Protein AF-A0A2M8LED5-F1 (afdb_monomer)

Secondary structure (DSSP, 8-state):
-HHHHHHHHHHHHHHHHHHHHHHHHHHHT--EEEEEEEEPPEEEEEEEEEEEETT-SS-BGGGTEEE-EEEEPPTTS----------SS-SEEEEE-TT-SEEEEEEHHHHHHHHHHHHHHHS-TTEEE-GGG-EEEEEEEEE-SSS-EEEEEEEEEEEEE---HHHHHHHHTTS-HHHHHHHHHTSTTEEEEEEEEESTT-TTSPPPGGGEEEEEEE-

Organism: NCBI:txid1975037

pLDDT: mean 74.32, std 11.68, range [34.06, 90.56]

Sequence (219 aa):
MLFVRWHRVAWWFIGGSIVLLSCVLFVFFIPKASVTVSVSGEPARTTMNVVLDPSIDHSLPALATIPAEQVEVQPNDQIFPLLVRTDDAQDHFVVSDPLLTTGVAFKKDDLLNLENDELKRLLATNTVLDKASIEVRVTKAVADSGDVLRMNTSVSGLAIPVYDFGSMAKMVAAKKPIVLVQKLMLLRGITDVKISVWPSFWPWLPYRSESFNFTLDIL

Solvent-accessible surface area (backbone atoms only — not comparable to full-atom values): 12458 Å² total; per-residue (Å²): 121,70,71,66,56,53,55,54,55,52,51,52,54,51,51,50,49,52,53,50,51,50,52,53,49,54,66,72,63,61,55,34,33,41,35,39,38,29,31,46,48,48,83,44,73,50,74,49,69,35,36,37,33,60,90,43,94,57,68,37,70,92,71,38,31,36,34,30,42,84,38,80,49,56,98,81,57,85,83,64,84,52,70,54,69,93,72,93,80,69,72,55,47,75,52,63,52,98,90,48,60,53,24,38,32,31,48,46,64,59,53,52,50,46,52,50,52,53,50,56,69,72,44,56,97,56,44,44,72,42,77,90,51,59,42,53,34,49,78,47,76,44,81,44,95,73,88,35,36,36,33,38,33,34,42,35,27,32,35,29,70,65,77,65,60,70,62,49,31,56,78,41,37,62,41,52,65,70,59,43,45,58,58,49,58,70,40,85,48,43,77,46,70,49,77,47,57,40,62,72,91,55,77,83,59,64,35,53,40,89,31,53,45,79,43,82,42,86,98

Radius of gyration: 30.84 Å; Cα contacts (8 Å, |Δi|>4): 360; chains: 1; bounding box: 78×32×98 Å

Mean predicted aligned error: 13.47 Å

Structure (mmCIF, N/CA/C/O backbone):
data_AF-A0A2M8LED5-F1
#
_entry.id   AF-A0A2M8LED5-F1
#
loop_
_atom_site.group_PDB
_atom_site.id
_atom_site.type_symbol
_atom_site.label_atom_id
_atom_site.label_alt_id
_atom_site.label_comp_id
_atom_site.label_asym_id
_atom_site.label_entity_id
_atom_site.label_seq_id
_atom_site.pdbx_PDB_ins_code
_atom_site.Cartn_x
_atom_site.Cartn_y
_atom_site.Cartn_z
_atom_site.occupancy
_atom_site.B_iso_or_equiv
_atom_site.auth_seq_id
_atom_site.auth_comp_id
_atom_site.auth_asym_id
_atom_site.auth_atom_id
_atom_site.pdbx_PDB_model_num
ATOM 1 N N . MET A 1 1 ? 53.152 -14.018 -56.608 1.00 60.12 1 MET A N 1
ATOM 2 C CA . MET A 1 1 ? 51.717 -13.628 -56.651 1.00 60.12 1 MET A CA 1
ATOM 3 C C . MET A 1 1 ? 50.858 -14.201 -55.514 1.00 60.12 1 MET A C 1
ATOM 5 O O . MET A 1 1 ? 49.905 -13.539 -55.128 1.00 60.12 1 MET A O 1
ATOM 9 N N . LEU A 1 2 ? 51.173 -15.370 -54.935 1.00 59.75 2 LEU A N 1
ATOM 10 C CA . LEU A 1 2 ? 50.396 -15.968 -53.829 1.00 59.75 2 LEU A CA 1
ATOM 11 C C . LEU A 1 2 ? 50.384 -15.134 -52.530 1.00 59.75 2 LEU A C 1
ATOM 13 O O . LEU A 1 2 ? 49.343 -15.025 -51.890 1.00 59.75 2 LEU A O 1
ATOM 17 N N . PHE A 1 3 ? 51.494 -14.475 -52.188 1.00 58.06 3 PHE A N 1
ATOM 18 C CA . PHE A 1 3 ? 51.642 -13.716 -50.935 1.00 58.06 3 PHE A CA 1
ATOM 19 C C . PHE A 1 3 ? 50.678 -12.515 -50.816 1.00 58.06 3 PHE A C 1
ATOM 21 O O . PHE A 1 3 ? 50.112 -12.251 -49.760 1.00 58.06 3 PHE A O 1
ATOM 28 N N . VAL A 1 4 ? 50.401 -11.836 -51.935 1.00 67.44 4 VAL A N 1
ATOM 29 C CA . VAL A 1 4 ? 49.477 -10.685 -51.992 1.00 67.44 4 VAL A CA 1
ATOM 30 C C . VAL A 1 4 ? 48.018 -11.119 -51.790 1.00 67.44 4 VAL A C 1
ATOM 32 O O . VAL A 1 4 ? 47.203 -10.371 -51.250 1.00 67.44 4 VAL A O 1
ATOM 35 N N . ARG A 1 5 ? 47.680 -12.353 -52.187 1.00 67.56 5 ARG A N 1
ATOM 36 C CA . ARG A 1 5 ? 46.326 -12.907 -52.065 1.00 67.56 5 ARG A CA 1
ATOM 37 C C . ARG A 1 5 ? 45.994 -13.273 -50.613 1.00 67.56 5 ARG A C 1
ATOM 39 O O . ARG A 1 5 ? 44.888 -12.988 -50.165 1.00 67.56 5 ARG A O 1
ATOM 46 N N . TRP A 1 6 ? 46.967 -13.800 -49.869 1.00 71.00 6 TRP A N 1
ATOM 47 C CA . TRP A 1 6 ? 46.834 -14.111 -48.439 1.00 71.00 6 TRP A CA 1
ATOM 48 C C . TRP A 1 6 ? 46.656 -12.865 -47.570 1.00 71.00 6 TRP A C 1
ATOM 50 O O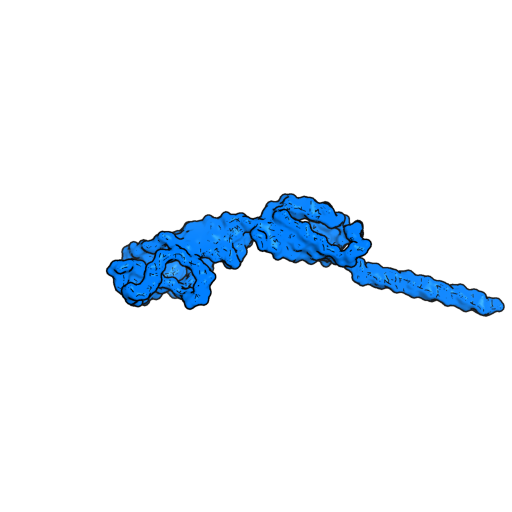 . TRP A 1 6 ? 45.820 -12.853 -46.668 1.00 71.00 6 TRP A O 1
ATOM 60 N N . HIS A 1 7 ? 47.369 -11.785 -47.892 1.00 72.69 7 HIS A N 1
ATOM 61 C CA . HIS A 1 7 ? 47.285 -10.550 -47.117 1.00 72.69 7 HIS A CA 1
ATOM 62 C C . HIS A 1 7 ? 45.896 -9.903 -47.191 1.00 72.69 7 HIS A C 1
ATOM 64 O O . HIS A 1 7 ? 45.407 -9.381 -46.192 1.00 72.69 7 HIS A O 1
ATOM 70 N N . ARG A 1 8 ? 45.230 -9.968 -48.354 1.00 74.25 8 ARG A N 1
ATOM 71 C CA . ARG A 1 8 ? 43.847 -9.492 -48.495 1.00 74.25 8 ARG A CA 1
ATOM 72 C C . ARG A 1 8 ? 42.894 -10.312 -47.634 1.00 74.25 8 ARG A C 1
ATOM 74 O O . ARG A 1 8 ? 42.137 -9.724 -46.879 1.00 74.25 8 ARG A O 1
ATOM 81 N N . VAL A 1 9 ? 42.964 -11.639 -47.693 1.00 78.94 9 VAL A N 1
ATOM 82 C CA . VAL A 1 9 ? 42.076 -12.518 -46.914 1.00 78.94 9 VAL A CA 1
ATOM 83 C C . VAL A 1 9 ? 42.222 -12.269 -45.405 1.00 78.94 9 VAL A C 1
ATOM 85 O O . VAL A 1 9 ? 41.213 -12.137 -44.718 1.00 78.94 9 VAL A O 1
ATOM 88 N N . ALA A 1 10 ? 43.447 -12.088 -44.901 1.00 81.56 10 ALA A N 1
ATOM 89 C CA . ALA A 1 10 ? 43.690 -11.769 -43.491 1.00 81.56 10 ALA A CA 1
ATOM 90 C C . ALA A 1 10 ? 43.015 -10.456 -43.035 1.00 81.56 10 ALA A C 1
ATOM 92 O O . ALA A 1 10 ? 42.401 -10.422 -41.970 1.00 81.56 10 ALA A O 1
ATOM 93 N N . TRP A 1 11 ? 43.047 -9.396 -43.854 1.00 84.19 11 TRP A N 1
ATOM 94 C CA . TRP A 1 11 ? 42.368 -8.127 -43.546 1.00 84.19 11 TRP A CA 1
ATOM 95 C C . TRP A 1 11 ? 40.843 -8.259 -43.460 1.00 84.19 11 TRP A C 1
ATOM 97 O O . TRP A 1 11 ? 40.227 -7.609 -42.618 1.00 84.19 11 TRP A O 1
ATOM 107 N N . TRP A 1 12 ? 40.233 -9.119 -44.282 1.00 85.44 12 TRP A N 1
ATOM 108 C CA . TRP A 1 12 ? 38.794 -9.393 -44.209 1.00 85.44 12 TRP A CA 1
ATOM 109 C C . TRP A 1 12 ? 38.412 -10.123 -42.917 1.00 85.44 12 TRP A C 1
ATOM 111 O O . TRP A 1 12 ? 37.415 -9.763 -42.295 1.00 85.44 12 TRP A O 1
ATOM 121 N N . PHE A 1 13 ? 39.217 -11.089 -42.464 1.00 88.06 13 PHE A N 1
ATOM 122 C CA . PHE A 1 13 ? 38.978 -11.779 -41.191 1.00 88.06 13 PHE A CA 1
ATOM 123 C C . PHE A 1 13 ? 39.155 -10.854 -39.985 1.00 88.06 13 PHE A C 1
ATOM 125 O O . PHE A 1 13 ? 38.333 -10.883 -39.070 1.00 88.06 13 PHE A O 1
ATOM 132 N N . ILE A 1 14 ? 40.181 -9.998 -39.993 1.00 87.31 14 ILE A N 1
ATOM 133 C CA . ILE A 1 14 ? 40.408 -9.015 -38.925 1.00 87.31 14 ILE A CA 1
ATOM 134 C C . ILE A 1 14 ? 39.269 -7.987 -38.897 1.00 87.31 14 ILE A C 1
ATOM 136 O O . ILE A 1 14 ? 38.667 -7.771 -37.847 1.00 87.31 14 ILE A O 1
ATOM 140 N N . GLY A 1 15 ? 38.913 -7.407 -40.048 1.00 86.88 15 GLY A N 1
ATOM 141 C CA . GLY A 1 15 ? 37.803 -6.458 -40.152 1.00 86.88 15 GLY A CA 1
ATOM 142 C C . GLY A 1 15 ? 36.466 -7.072 -39.732 1.00 86.88 15 GLY A C 1
ATOM 143 O O . GLY A 1 15 ? 35.741 -6.478 -38.937 1.00 86.88 15 GLY A O 1
ATOM 144 N N . GLY A 1 16 ? 36.172 -8.295 -40.183 1.00 89.75 16 GLY A N 1
ATOM 145 C CA . GLY A 1 16 ? 34.970 -9.031 -39.784 1.00 89.75 16 GLY A CA 1
ATOM 146 C C . GLY A 1 16 ? 34.921 -9.316 -38.282 1.00 89.75 16 GLY A C 1
ATOM 147 O O . GLY A 1 16 ? 33.881 -9.127 -37.655 1.00 89.75 16 GLY A O 1
ATOM 148 N N . SER A 1 17 ? 36.056 -9.686 -37.683 1.00 88.06 17 SER A N 1
ATOM 149 C CA . SER A 1 17 ? 36.160 -9.942 -36.240 1.00 88.06 17 SER A CA 1
ATOM 150 C C . SER A 1 17 ? 35.928 -8.675 -35.415 1.00 88.06 17 SER A C 1
ATOM 152 O O . SER A 1 17 ? 35.227 -8.726 -34.410 1.00 88.06 17 SER A O 1
ATOM 154 N N . ILE A 1 18 ? 36.451 -7.525 -35.854 1.00 90.56 18 ILE A N 1
ATOM 155 C CA . ILE A 1 18 ? 36.235 -6.229 -35.189 1.00 90.56 18 ILE A CA 1
ATOM 156 C C . ILE A 1 18 ? 34.760 -5.819 -35.257 1.00 90.56 18 ILE A C 1
ATOM 158 O O . ILE A 1 18 ? 34.195 -5.391 -34.251 1.00 90.56 18 ILE A O 1
ATOM 162 N N . VAL A 1 19 ? 34.117 -5.977 -36.417 1.00 88.44 19 VAL A N 1
ATOM 163 C CA 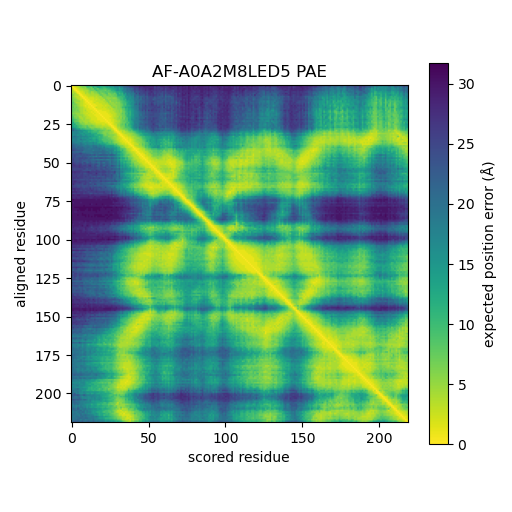. VAL A 1 19 ? 32.689 -5.660 -36.588 1.00 88.44 19 VAL A CA 1
ATOM 164 C C . VAL A 1 19 ? 31.819 -6.564 -35.714 1.00 88.44 19 VAL A C 1
ATOM 166 O O . VAL A 1 19 ? 30.897 -6.081 -35.055 1.00 88.44 19 VAL A O 1
ATOM 169 N N . LEU A 1 20 ? 32.130 -7.861 -35.656 1.00 88.56 20 LEU A N 1
ATOM 170 C CA . LEU A 1 20 ? 31.396 -8.816 -34.831 1.00 88.56 20 LEU A CA 1
ATOM 171 C C . LEU A 1 20 ? 31.589 -8.534 -33.336 1.00 88.56 20 LEU A C 1
ATOM 173 O O . LEU A 1 20 ? 30.609 -8.494 -32.597 1.00 88.56 20 LEU A O 1
ATOM 177 N N . LEU A 1 21 ? 32.819 -8.245 -32.902 1.00 87.50 21 LEU A N 1
ATOM 178 C CA . LEU A 1 21 ? 33.115 -7.843 -31.526 1.00 87.50 21 LEU A CA 1
ATOM 179 C C . LEU A 1 21 ? 32.374 -6.550 -31.149 1.00 87.50 21 LEU A C 1
ATOM 181 O O . LEU A 1 21 ? 31.805 -6.462 -30.065 1.00 87.50 21 LEU A O 1
ATOM 185 N N . SER A 1 22 ? 32.329 -5.572 -32.058 1.00 83.31 22 SER A N 1
ATOM 186 C CA . SER A 1 22 ? 31.585 -4.325 -31.870 1.00 83.31 22 SER A CA 1
ATOM 187 C C . SER A 1 22 ? 30.078 -4.573 -31.740 1.00 83.31 22 SER A C 1
ATOM 189 O O . SER A 1 22 ? 29.459 -4.037 -30.823 1.00 83.31 22 SER A O 1
ATOM 191 N N . CYS A 1 23 ? 29.495 -5.443 -32.574 1.00 81.19 23 CYS A N 1
ATOM 192 C CA . CYS A 1 23 ? 28.087 -5.832 -32.454 1.00 81.19 23 CYS A CA 1
ATOM 193 C C . CYS A 1 23 ? 27.792 -6.538 -31.125 1.00 81.19 23 CYS A C 1
ATOM 195 O O . CYS A 1 23 ? 26.808 -6.208 -30.469 1.00 81.19 23 CYS A O 1
ATOM 197 N N . VAL A 1 24 ? 28.648 -7.473 -30.702 1.00 82.12 24 VAL A N 1
ATOM 198 C CA . VAL A 1 24 ? 28.485 -8.182 -29.423 1.00 82.12 24 VAL A CA 1
ATOM 199 C C . VAL A 1 24 ? 28.570 -7.201 -28.253 1.00 82.12 24 VAL A C 1
ATOM 201 O O . VAL A 1 24 ? 27.696 -7.215 -27.391 1.00 82.12 24 VAL A O 1
ATOM 204 N N . LEU A 1 25 ? 29.551 -6.292 -28.253 1.00 77.88 25 LEU A N 1
ATOM 205 C CA . LEU A 1 25 ? 29.654 -5.234 -27.245 1.00 77.88 25 LEU A CA 1
ATOM 206 C C . LEU A 1 25 ? 28.380 -4.375 -27.217 1.00 77.88 25 LEU A C 1
ATOM 208 O O . LEU A 1 25 ? 27.818 -4.163 -26.147 1.00 77.88 25 LEU A O 1
ATOM 212 N N . PHE A 1 26 ? 27.852 -3.961 -28.371 1.00 73.56 26 PHE A N 1
ATOM 213 C CA . PHE A 1 26 ? 26.603 -3.192 -28.441 1.00 73.56 26 PHE A CA 1
ATOM 214 C C . PHE A 1 26 ? 25.393 -3.920 -27.835 1.00 73.56 26 PHE A C 1
ATOM 216 O O . PHE A 1 26 ? 24.545 -3.275 -27.221 1.00 73.56 26 PHE A O 1
ATOM 223 N N . VAL A 1 27 ? 25.314 -5.248 -27.967 1.00 71.81 27 VAL A N 1
ATOM 224 C CA . VAL A 1 27 ? 24.241 -6.055 -27.360 1.00 71.81 27 VAL A CA 1
ATOM 225 C C . VAL A 1 27 ? 24.399 -6.159 -25.837 1.00 71.81 27 VAL A C 1
ATOM 227 O O . VAL A 1 27 ? 23.398 -6.171 -25.124 1.00 71.81 27 VAL A O 1
ATOM 230 N N . PHE A 1 28 ? 25.627 -6.181 -25.311 1.00 69.19 28 PHE A N 1
ATOM 231 C CA . PHE A 1 28 ? 25.869 -6.160 -23.861 1.00 69.19 28 PHE A CA 1
ATOM 232 C C . PHE A 1 28 ? 25.628 -4.780 -23.228 1.00 69.19 28 PHE A C 1
ATOM 234 O O . PHE A 1 28 ? 25.213 -4.702 -22.072 1.00 69.19 28 PHE A O 1
ATOM 241 N N . PHE A 1 29 ? 25.827 -3.696 -23.981 1.00 68.62 29 PHE A N 1
ATOM 242 C CA . PHE A 1 29 ? 25.622 -2.317 -23.523 1.00 68.62 29 PHE A CA 1
ATOM 243 C C . PHE A 1 29 ? 24.213 -1.779 -23.811 1.00 68.62 29 PHE A C 1
ATOM 245 O O . PHE A 1 29 ? 24.043 -0.589 -24.083 1.00 68.62 29 PHE A O 1
ATOM 252 N N . ILE A 1 30 ? 23.182 -2.628 -23.737 1.00 73.06 30 ILE A N 1
ATOM 253 C CA . ILE A 1 30 ? 21.799 -2.138 -23.771 1.00 73.06 30 ILE A CA 1
ATOM 254 C C . ILE A 1 30 ? 21.593 -1.233 -22.547 1.00 73.06 30 ILE A C 1
ATOM 256 O O . ILE A 1 30 ? 21.765 -1.698 -21.415 1.00 73.06 30 ILE A O 1
ATOM 260 N N . PRO A 1 31 ? 21.237 0.047 -22.749 1.00 72.94 31 PRO A N 1
ATOM 261 C CA . PRO A 1 31 ? 21.120 0.993 -21.657 1.00 72.94 31 PRO A CA 1
ATOM 262 C C . PRO A 1 31 ? 19.951 0.599 -20.752 1.00 72.94 31 PRO A C 1
ATOM 264 O O . PRO A 1 31 ? 18.841 0.376 -21.229 1.00 72.94 31 PRO A O 1
ATOM 267 N N . LYS A 1 32 ? 20.220 0.509 -19.451 1.00 79.00 32 LYS A N 1
ATOM 268 C CA . LYS A 1 32 ? 19.265 0.271 -18.368 1.00 79.00 32 LYS A CA 1
ATOM 269 C C . LYS A 1 32 ? 19.067 1.555 -17.573 1.00 79.00 32 LYS A C 1
ATOM 271 O O . LYS A 1 32 ? 20.013 2.312 -17.364 1.00 79.00 32 LYS A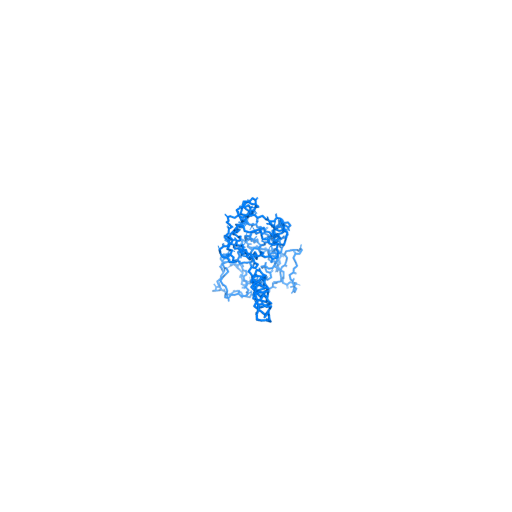 O 1
ATOM 276 N N . ALA A 1 33 ? 17.851 1.788 -17.104 1.00 80.19 33 ALA A N 1
ATOM 277 C CA . ALA A 1 33 ? 17.510 2.931 -16.273 1.00 80.19 33 ALA A CA 1
ATOM 278 C C . ALA A 1 33 ? 16.795 2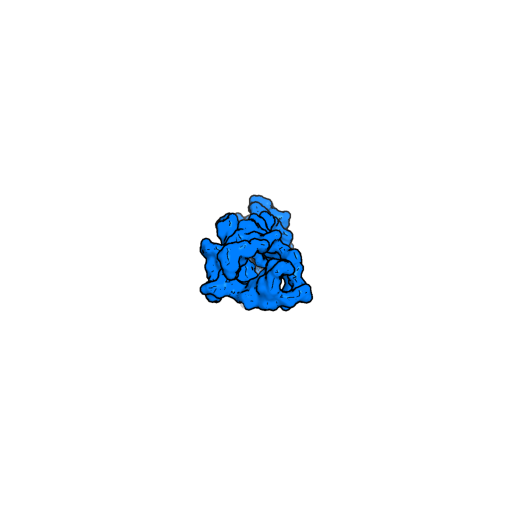.460 -15.002 1.00 80.19 33 ALA A C 1
ATOM 280 O O . ALA A 1 33 ? 15.791 1.757 -15.073 1.00 80.19 33 ALA A O 1
ATOM 281 N N . SER A 1 34 ? 17.306 2.856 -13.842 1.00 83.38 34 SER A N 1
ATOM 282 C CA . SER A 1 34 ? 16.616 2.725 -12.562 1.00 83.38 34 SER A CA 1
ATOM 283 C C . SER A 1 34 ? 15.900 4.035 -12.272 1.00 83.38 34 SER A C 1
ATOM 285 O O . SER A 1 34 ? 16.527 5.093 -12.288 1.00 83.38 34 SER A O 1
ATOM 287 N N . VAL A 1 35 ? 14.598 3.978 -12.029 1.00 82.94 35 VAL A N 1
ATOM 288 C CA . VAL A 1 35 ? 13.755 5.140 -11.755 1.00 82.94 35 VAL A CA 1
ATOM 289 C C . VAL A 1 35 ? 13.208 4.994 -10.345 1.00 82.94 35 VAL A C 1
ATOM 291 O O . VAL A 1 35 ? 12.356 4.146 -10.093 1.00 82.94 35 VAL A O 1
ATOM 294 N N . THR A 1 36 ? 13.697 5.822 -9.432 1.00 85.56 36 THR A N 1
ATOM 295 C CA . THR A 1 36 ? 13.141 5.942 -8.088 1.00 85.56 36 THR A CA 1
ATOM 296 C C . THR A 1 36 ? 12.090 7.036 -8.097 1.00 85.56 36 THR A C 1
ATOM 298 O O . THR A 1 36 ? 12.396 8.185 -8.414 1.00 85.56 36 THR A O 1
ATOM 301 N N . VAL A 1 37 ? 10.854 6.671 -7.781 1.00 85.38 37 VAL A N 1
ATOM 302 C CA . VAL A 1 37 ? 9.728 7.595 -7.679 1.00 85.38 37 VAL A CA 1
ATOM 303 C C . VAL A 1 37 ? 9.413 7.786 -6.205 1.00 85.38 37 VAL A C 1
ATOM 305 O O . VAL A 1 37 ? 9.021 6.828 -5.541 1.00 85.38 37 VAL A O 1
ATOM 308 N N . SER A 1 38 ? 9.576 9.009 -5.715 1.00 87.00 38 SER A N 1
ATOM 309 C CA . SER A 1 38 ? 9.173 9.386 -4.367 1.00 87.00 38 SER A CA 1
ATOM 310 C C . SER A 1 38 ? 7.724 9.856 -4.376 1.00 87.00 38 SER A C 1
ATOM 312 O O . SER A 1 38 ? 7.328 10.675 -5.212 1.00 87.00 38 SER A O 1
ATOM 314 N N . VAL A 1 39 ? 6.928 9.314 -3.462 1.00 85.81 39 VAL A N 1
ATOM 315 C CA . VAL A 1 39 ? 5.482 9.525 -3.404 1.00 85.81 39 VAL A CA 1
ATOM 316 C C . VAL A 1 39 ? 5.113 10.033 -2.019 1.00 85.81 39 VAL A C 1
ATOM 318 O O . VAL A 1 39 ? 5.553 9.474 -1.020 1.00 85.81 39 VAL A O 1
ATOM 321 N N . SER A 1 40 ? 4.288 11.075 -1.968 1.00 83.56 40 SER A N 1
ATOM 322 C CA . SER A 1 40 ? 3.661 11.545 -0.735 1.00 83.56 40 SER A CA 1
ATOM 323 C C . SER A 1 40 ? 2.297 10.882 -0.567 1.00 83.56 40 SER A C 1
ATOM 325 O O . SER A 1 40 ? 1.484 10.864 -1.498 1.00 83.56 40 SER A O 1
ATOM 327 N N . GLY A 1 41 ? 2.065 10.315 0.617 1.00 79.62 41 GLY A N 1
ATOM 328 C CA . GLY A 1 41 ? 0.766 9.775 1.005 1.00 79.62 41 GLY A CA 1
ATOM 329 C C . GLY A 1 41 ? -0.205 10.868 1.459 1.00 79.62 41 GLY A C 1
ATOM 330 O O . GLY A 1 41 ? 0.194 11.875 2.042 1.00 79.62 41 GLY A O 1
ATOM 331 N N . GLU A 1 42 ? -1.499 10.655 1.229 1.00 82.88 42 GLU A N 1
ATOM 332 C CA . GLU A 1 42 ? -2.559 11.485 1.809 1.00 82.88 42 GLU A CA 1
ATOM 333 C C . GLU A 1 42 ? -3.002 10.877 3.152 1.00 82.88 42 GLU A C 1
ATOM 335 O O . GLU A 1 42 ? -3.220 9.664 3.225 1.00 82.88 42 GLU A O 1
ATOM 340 N N . PRO A 1 43 ? -3.148 11.667 4.231 1.00 82.56 43 PRO A N 1
ATOM 341 C CA . PRO A 1 43 ? -3.616 11.137 5.504 1.00 82.56 43 PRO A CA 1
ATOM 342 C C . PRO A 1 43 ? -5.087 10.726 5.385 1.00 82.56 43 PRO A C 1
ATOM 344 O O . PRO A 1 43 ? -5.962 11.549 5.116 1.00 82.56 43 PRO A O 1
ATOM 347 N N . ALA A 1 44 ? -5.364 9.450 5.624 1.00 83.06 44 ALA A N 1
ATOM 348 C CA . ALA A 1 44 ? -6.703 8.899 5.704 1.00 83.06 44 ALA A CA 1
ATOM 349 C C . ALA A 1 44 ? -7.053 8.661 7.172 1.00 83.06 44 ALA A C 1
ATOM 351 O O . ALA A 1 44 ? -6.263 8.087 7.922 1.00 83.06 44 ALA A O 1
ATOM 352 N N . ARG A 1 45 ? -8.237 9.115 7.592 1.00 82.62 45 ARG A N 1
ATOM 353 C CA . ARG A 1 45 ? -8.736 8.909 8.951 1.00 82.62 45 ARG A CA 1
ATOM 354 C C . ARG A 1 45 ? -10.185 8.464 8.916 1.00 82.62 45 ARG A C 1
ATOM 356 O O . ARG A 1 45 ? -10.995 9.069 8.220 1.00 82.62 45 ARG A O 1
ATOM 363 N N . THR A 1 46 ? -10.505 7.457 9.713 1.00 81.50 46 THR A N 1
ATOM 364 C CA . THR A 1 46 ? -11.881 7.025 9.943 1.00 81.50 46 THR A CA 1
ATOM 365 C C . THR A 1 46 ? -12.136 6.832 11.428 1.00 81.50 46 THR A C 1
ATOM 367 O O . THR A 1 46 ? -11.207 6.652 12.214 1.00 81.50 46 THR A O 1
ATOM 370 N N . THR A 1 47 ? -13.402 6.908 11.813 1.00 81.44 47 THR A N 1
ATOM 371 C CA . THR A 1 47 ? -13.864 6.595 13.163 1.00 81.44 47 THR A CA 1
ATOM 372 C C . THR A 1 47 ? -14.916 5.512 13.072 1.00 81.44 47 THR A C 1
ATOM 374 O O . THR A 1 47 ? -15.848 5.652 12.280 1.00 81.44 47 THR A O 1
ATOM 377 N N . MET A 1 48 ? -14.801 4.478 13.896 1.00 82.81 48 MET A N 1
ATOM 378 C CA . MET A 1 48 ? -15.761 3.386 13.933 1.00 82.81 48 MET A CA 1
ATOM 379 C C . MET A 1 48 ? -16.196 3.073 15.360 1.00 82.81 48 MET A C 1
ATOM 381 O O . MET A 1 48 ? -15.481 3.336 16.325 1.00 82.81 48 MET A O 1
ATOM 385 N N . ASN A 1 49 ? -17.398 2.518 15.477 1.00 83.81 49 ASN A N 1
ATOM 386 C CA . ASN A 1 49 ? -17.917 2.016 16.739 1.00 83.81 49 ASN A CA 1
ATOM 387 C C . ASN A 1 49 ? -17.789 0.497 16.708 1.00 83.81 49 ASN A C 1
ATOM 389 O O . ASN A 1 49 ? -18.478 -0.167 15.937 1.00 83.81 49 ASN A O 1
ATOM 393 N N . VAL A 1 50 ? -16.891 -0.023 17.530 1.00 84.56 50 VAL A N 1
ATOM 394 C CA . VAL A 1 50 ? -16.577 -1.442 17.658 1.00 84.56 50 VAL A CA 1
ATOM 395 C C . VAL A 1 50 ? -17.402 -2.027 18.779 1.00 84.56 50 VAL A C 1
ATOM 397 O O . VAL A 1 50 ? -17.507 -1.435 19.854 1.00 84.56 50 VAL A O 1
ATOM 400 N N . VAL A 1 51 ? -17.967 -3.196 18.541 1.00 85.12 51 VAL A N 1
ATOM 401 C CA . VAL A 1 51 ? -18.673 -3.963 19.559 1.00 85.12 51 VAL A CA 1
ATOM 402 C C . VAL A 1 51 ? -17.749 -5.081 20.036 1.00 85.12 51 VAL A C 1
ATOM 404 O O . VAL A 1 51 ? -17.256 -5.870 19.234 1.00 85.12 51 VAL A O 1
ATOM 407 N N . LEU A 1 52 ? -17.484 -5.119 21.336 1.00 82.75 52 LEU A N 1
ATOM 408 C CA . LEU A 1 52 ? -16.783 -6.206 22.010 1.00 82.75 52 LEU A CA 1
ATOM 409 C C . LEU A 1 52 ? -17.851 -7.172 22.519 1.00 82.75 52 LEU A C 1
ATOM 411 O O . LEU A 1 52 ? -18.617 -6.810 23.416 1.00 82.75 52 LEU A O 1
ATOM 415 N N . ASP A 1 53 ? -17.926 -8.362 21.929 1.00 82.50 53 ASP A N 1
ATOM 416 C CA . ASP A 1 53 ? -18.918 -9.373 22.301 1.00 82.50 53 ASP A CA 1
ATOM 417 C C . ASP A 1 53 ? -18.209 -10.649 22.780 1.00 82.50 53 ASP A C 1
ATOM 419 O O . ASP A 1 53 ? -17.452 -11.250 22.012 1.00 82.50 53 ASP A O 1
ATOM 423 N N . PRO A 1 54 ? -18.423 -11.080 24.035 1.00 80.19 54 PRO A N 1
ATOM 424 C CA . PRO A 1 54 ? -17.849 -12.321 24.538 1.00 80.19 54 PRO A CA 1
ATOM 425 C C . PRO A 1 54 ? -18.537 -13.590 24.023 1.00 80.19 54 PRO A C 1
ATOM 427 O O . PRO A 1 54 ? -18.046 -14.692 24.246 1.00 80.19 54 PRO A O 1
ATOM 430 N N . SER A 1 55 ? -19.666 -13.457 23.326 1.00 81.88 55 SER A N 1
ATOM 431 C CA . SER A 1 55 ? -20.457 -14.581 22.810 1.00 81.88 55 SER A CA 1
ATOM 432 C C . SER A 1 55 ? -20.000 -15.067 21.433 1.00 81.88 55 SER A C 1
ATOM 434 O O . SER A 1 55 ? -20.562 -16.035 20.914 1.00 81.88 55 SER A O 1
ATOM 436 N N . ILE A 1 56 ? -19.045 -14.377 20.802 1.00 82.88 56 ILE A N 1
ATOM 437 C CA . ILE A 1 56 ? -18.555 -14.702 19.459 1.00 82.88 56 ILE A CA 1
ATOM 438 C C . ILE A 1 56 ? -17.109 -15.195 19.507 1.00 82.88 56 ILE A C 1
ATOM 440 O O . ILE A 1 56 ? -16.280 -14.666 20.239 1.00 82.88 56 ILE A O 1
ATOM 444 N N . ASP A 1 57 ? -16.793 -16.172 18.657 1.00 83.44 57 ASP A N 1
ATOM 445 C CA . ASP A 1 57 ? -15.460 -16.794 18.617 1.00 83.44 57 ASP A CA 1
ATOM 446 C C . ASP A 1 57 ? -14.511 -16.147 17.589 1.00 83.44 57 ASP A C 1
ATOM 448 O O . ASP A 1 57 ? -13.321 -16.460 17.539 1.00 83.44 57 ASP A O 1
ATOM 452 N N . HIS A 1 58 ? -15.031 -15.289 16.707 1.00 83.38 58 HIS A N 1
ATOM 453 C CA . HIS A 1 58 ? -14.285 -14.689 15.598 1.00 83.38 58 HIS A CA 1
ATOM 454 C C . HIS A 1 58 ? -14.782 -13.278 15.284 1.00 83.38 58 HIS A C 1
ATOM 456 O O . HIS A 1 58 ? -15.932 -12.938 15.556 1.00 83.38 58 HIS A O 1
ATOM 462 N N . SER A 1 59 ? -13.918 -12.453 14.686 1.00 81.69 59 SER A N 1
ATOM 463 C CA . SER A 1 59 ? -14.276 -11.091 14.291 1.00 81.69 59 SER A CA 1
ATOM 464 C C . SER A 1 59 ? -15.296 -11.086 13.150 1.00 81.69 59 SER A C 1
ATOM 466 O O . SER A 1 59 ? -15.232 -11.884 12.212 1.00 81.69 59 SER A O 1
ATOM 468 N N . LEU A 1 60 ? -16.250 -10.158 13.227 1.00 82.38 60 LEU A N 1
ATOM 469 C CA . LEU A 1 60 ? -17.317 -9.962 12.250 1.00 82.38 60 LEU A CA 1
ATOM 470 C C . LEU A 1 60 ? -17.189 -8.553 11.648 1.00 82.38 60 LEU A C 1
ATOM 472 O O . LEU A 1 60 ? -17.841 -7.615 12.118 1.00 82.38 60 LEU A O 1
ATOM 476 N N . PRO A 1 61 ? -16.390 -8.378 10.573 1.00 77.50 61 PRO A N 1
ATOM 477 C CA . PRO A 1 61 ? -16.120 -7.067 9.976 1.00 77.50 61 PRO A CA 1
ATOM 478 C C . PRO A 1 61 ? -17.370 -6.341 9.471 1.00 77.50 61 PRO A C 1
ATOM 480 O O . PRO A 1 61 ? -17.411 -5.118 9.432 1.00 77.50 61 PRO A O 1
ATOM 483 N N . ALA A 1 62 ? -18.408 -7.081 9.067 1.00 77.31 62 ALA A N 1
ATOM 484 C CA . ALA A 1 62 ? -19.671 -6.496 8.616 1.00 77.31 62 ALA A CA 1
ATOM 485 C C . ALA A 1 62 ? -20.470 -5.828 9.750 1.00 77.31 62 ALA A C 1
ATOM 487 O O . ALA A 1 62 ? -21.281 -4.949 9.479 1.00 77.31 62 ALA A O 1
ATOM 488 N N . LEU A 1 63 ? -20.243 -6.248 10.996 1.00 79.56 63 LEU A N 1
ATOM 489 C CA . LEU A 1 63 ? -20.942 -5.756 12.185 1.00 79.56 63 LEU A CA 1
ATOM 490 C C . LEU A 1 63 ? -20.033 -4.913 13.088 1.00 79.56 63 LEU A C 1
ATOM 492 O O . LEU A 1 63 ? -20.448 -4.516 14.174 1.00 79.56 63 LEU A O 1
ATOM 496 N N . ALA A 1 64 ? -18.795 -4.659 12.651 1.00 84.25 64 ALA A N 1
ATOM 497 C CA . ALA A 1 64 ? -17.748 -4.045 13.459 1.00 84.25 64 ALA A CA 1
ATOM 498 C C . ALA A 1 64 ? -17.597 -4.713 14.841 1.00 84.25 64 ALA A C 1
ATOM 500 O O . ALA A 1 64 ? -17.443 -4.035 15.853 1.00 84.25 64 ALA A O 1
ATOM 501 N N . THR A 1 65 ? -17.695 -6.045 14.899 1.00 84.06 65 THR A N 1
ATOM 502 C CA . THR A 1 65 ? -17.681 -6.803 16.161 1.00 84.06 65 THR A CA 1
ATOM 503 C C . THR A 1 65 ? -16.409 -7.634 16.282 1.00 84.06 65 THR A C 1
ATOM 505 O O . THR A 1 65 ? -16.001 -8.272 15.309 1.00 84.06 65 THR A O 1
ATOM 508 N N . ILE A 1 66 ? -15.791 -7.644 17.462 1.00 87.31 66 ILE A N 1
ATOM 509 C CA . ILE A 1 66 ? -14.616 -8.471 17.766 1.00 87.31 66 ILE A CA 1
ATOM 510 C C . ILE A 1 66 ? -14.867 -9.356 18.994 1.00 87.31 66 ILE A C 1
ATOM 512 O O . ILE A 1 66 ? -15.602 -8.941 19.896 1.00 87.31 66 ILE A O 1
ATOM 516 N N . PRO A 1 67 ? -14.277 -10.566 19.017 1.00 85.25 67 PRO A N 1
ATOM 517 C CA . PRO A 1 67 ? -14.382 -11.470 20.150 1.00 85.25 67 PRO A CA 1
ATOM 518 C C . PRO A 1 67 ? -13.677 -10.871 21.362 1.00 85.25 67 PRO A C 1
ATOM 520 O O . PRO A 1 67 ? -12.649 -10.194 21.235 1.00 85.25 67 PRO A O 1
ATOM 523 N N . ALA A 1 68 ? -14.235 -11.131 22.536 1.00 82.69 68 ALA A N 1
ATOM 524 C CA . ALA A 1 68 ? -13.758 -10.548 23.774 1.00 82.69 68 ALA A CA 1
ATOM 525 C C . ALA A 1 68 ? -13.845 -11.555 24.931 1.00 82.69 68 ALA A C 1
ATOM 527 O O . ALA A 1 68 ? -14.711 -12.419 24.947 1.00 82.69 68 ALA A O 1
ATOM 528 N N . GLU A 1 69 ? -12.951 -11.468 25.907 1.00 78.88 69 GLU A N 1
ATOM 529 C CA . GLU A 1 69 ? -12.939 -12.348 27.077 1.00 78.88 69 GLU A CA 1
ATOM 530 C C . GLU A 1 69 ? -13.122 -11.517 28.341 1.00 78.88 69 GLU A C 1
ATOM 532 O O . GLU A 1 69 ? -12.493 -10.472 28.502 1.00 78.88 69 GLU A O 1
ATOM 537 N N . GLN A 1 70 ? -13.994 -11.961 29.245 1.00 71.88 70 GLN A N 1
ATOM 538 C CA . GLN A 1 70 ? -14.138 -11.299 30.536 1.00 71.88 70 GLN A CA 1
ATOM 539 C C . GLN A 1 70 ? -12.926 -11.600 31.412 1.00 71.88 70 GLN A C 1
ATOM 541 O O . GLN A 1 70 ? -12.560 -12.755 31.616 1.00 71.88 70 GLN A O 1
ATOM 546 N N . VAL A 1 71 ? -12.333 -10.550 31.965 1.00 71.62 71 VAL A N 1
ATOM 547 C CA . VAL A 1 71 ? -11.187 -10.637 32.869 1.00 71.62 71 VAL A CA 1
ATOM 548 C C . VAL A 1 71 ? -11.476 -9.865 34.142 1.00 71.62 71 VAL A C 1
ATOM 550 O O . VAL A 1 71 ? -12.063 -8.784 34.122 1.00 71.62 71 VAL A O 1
ATOM 553 N N . GLU A 1 72 ? -11.051 -10.428 35.266 1.00 66.12 72 GLU A N 1
ATOM 554 C CA . GLU A 1 72 ? -11.062 -9.735 36.548 1.00 66.12 72 GLU A CA 1
ATOM 555 C C . GLU A 1 72 ? -9.907 -8.727 36.567 1.00 66.12 72 GLU A C 1
ATOM 557 O O . GLU A 1 72 ? -8.760 -9.081 36.294 1.00 66.12 72 GLU A O 1
ATOM 562 N N . VAL A 1 73 ? -10.220 -7.461 36.837 1.00 62.25 73 VAL A N 1
ATOM 563 C CA . VAL A 1 73 ? -9.268 -6.350 36.738 1.00 62.25 73 VAL A CA 1
ATOM 564 C C . VAL A 1 73 ? -8.832 -5.974 38.138 1.00 62.25 73 VAL A C 1
ATOM 566 O O . VAL A 1 73 ? -9.652 -5.589 38.977 1.00 62.25 73 VAL A O 1
ATOM 569 N N . GLN A 1 74 ? -7.533 -6.074 38.408 1.00 58.16 74 GLN A N 1
ATOM 570 C CA . GLN A 1 74 ? -6.997 -5.629 39.684 1.00 58.16 74 GLN A CA 1
ATOM 571 C C . GLN A 1 74 ? -6.860 -4.101 39.684 1.00 58.16 74 GLN A C 1
ATOM 573 O O . GLN A 1 74 ? -6.504 -3.507 38.670 1.00 58.16 74 GLN A O 1
ATOM 578 N N . PRO A 1 75 ? -7.053 -3.426 40.831 1.00 50.47 75 PRO A N 1
ATOM 579 C CA . PRO A 1 75 ? -6.955 -1.964 40.929 1.00 50.47 75 PRO A CA 1
ATOM 580 C C . PRO A 1 75 ? -5.562 -1.387 40.597 1.00 50.47 75 PRO A C 1
ATOM 582 O O . PRO A 1 75 ? -5.417 -0.172 40.503 1.00 50.47 75 PRO A O 1
ATOM 585 N N . ASN A 1 76 ? -4.547 -2.243 40.425 1.00 46.59 76 ASN A N 1
ATOM 586 C CA . ASN A 1 76 ? -3.193 -1.884 39.991 1.00 46.59 76 ASN A CA 1
ATOM 587 C C . ASN A 1 76 ? -2.907 -2.195 38.511 1.00 46.59 76 ASN A C 1
ATOM 589 O O . ASN A 1 76 ? -1.819 -1.858 38.038 1.00 46.59 76 ASN A O 1
ATOM 593 N N . ASP A 1 77 ? -3.833 -2.829 37.787 1.00 48.81 77 ASP A N 1
ATOM 594 C CA . ASP A 1 77 ? -3.688 -2.996 36.345 1.00 48.81 77 ASP A CA 1
ATOM 595 C C . ASP A 1 77 ? -3.749 -1.610 35.703 1.00 48.81 77 ASP A C 1
ATOM 597 O O . ASP A 1 77 ? -4.559 -0.763 36.083 1.00 48.81 77 ASP A O 1
ATOM 601 N N . GLN A 1 78 ? -2.833 -1.324 34.779 1.00 46.50 78 GLN A N 1
ATOM 602 C CA . GLN A 1 78 ? -2.756 -0.013 34.146 1.00 46.50 78 GLN A CA 1
ATOM 603 C C . GLN A 1 78 ? -4.004 0.215 33.279 1.00 46.50 78 GLN A C 1
ATOM 605 O O . GLN A 1 78 ? -4.038 -0.133 32.102 1.00 46.50 78 GLN A O 1
ATOM 610 N N . ILE A 1 79 ? -5.032 0.829 33.867 1.00 50.81 79 ILE A N 1
ATOM 611 C CA . ILE A 1 79 ? -6.214 1.340 33.170 1.00 50.81 79 ILE A CA 1
ATOM 612 C C . ILE A 1 79 ? -5.765 2.596 32.411 1.00 50.81 79 ILE A C 1
ATOM 614 O O . ILE A 1 79 ? -5.857 3.724 32.901 1.00 50.81 79 ILE A O 1
ATOM 618 N N . PHE A 1 80 ? -5.159 2.406 31.240 1.00 46.94 80 PHE A N 1
ATOM 619 C CA . PHE A 1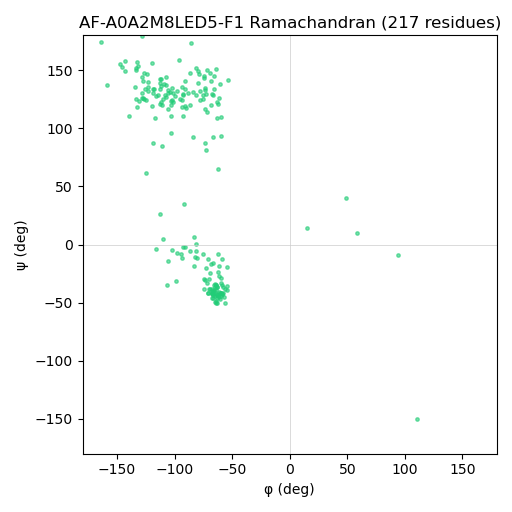 80 ? -4.658 3.516 30.439 1.00 46.94 80 PHE A CA 1
ATOM 620 C C . PHE A 1 80 ? -5.814 4.285 29.782 1.00 46.94 80 PHE A C 1
ATOM 622 O O . PHE A 1 80 ? -6.669 3.670 29.145 1.00 46.94 80 PHE A O 1
ATOM 629 N N . PRO A 1 81 ? -5.822 5.633 29.811 1.00 41.47 81 PRO A N 1
ATOM 630 C CA . PRO A 1 81 ? -6.553 6.394 28.808 1.00 41.47 81 PRO A CA 1
ATOM 631 C C . PRO A 1 81 ? -5.909 6.085 27.447 1.00 41.47 81 PRO A C 1
ATOM 633 O O . PRO A 1 81 ? -4.761 6.457 27.201 1.00 41.47 81 PRO A O 1
ATOM 636 N N . LEU A 1 82 ? -6.620 5.325 26.607 1.00 48.00 82 LEU A N 1
ATOM 637 C CA . LEU A 1 82 ? -6.100 4.693 25.392 1.00 48.00 82 LEU A CA 1
ATOM 638 C C . LEU A 1 82 ? -5.529 5.698 24.369 1.00 48.00 82 LEU A C 1
ATOM 640 O O . LEU A 1 82 ? -6.203 6.175 23.458 1.00 48.00 82 LEU A O 1
ATOM 644 N N . LEU A 1 83 ? -4.224 5.931 24.448 1.00 35.34 83 LEU A N 1
ATOM 645 C CA . LEU A 1 83 ? -3.382 6.220 23.292 1.00 35.34 83 LEU A CA 1
ATOM 646 C C . LEU A 1 83 ? -2.611 4.936 22.998 1.00 35.34 83 LEU A C 1
ATOM 648 O O . LEU A 1 83 ? -1.590 4.664 23.624 1.00 35.34 83 LEU A O 1
ATOM 652 N N . VAL A 1 84 ? -3.122 4.127 22.068 1.00 40.50 84 VAL A N 1
ATOM 653 C CA . VAL A 1 84 ? -2.401 2.950 21.575 1.00 40.50 84 VAL A CA 1
ATOM 654 C C . VAL A 1 84 ? -1.277 3.459 20.678 1.00 40.50 84 VAL A C 1
ATOM 656 O O . VAL A 1 84 ? -1.435 3.622 19.472 1.00 40.50 84 VAL A O 1
ATOM 659 N N . ARG A 1 85 ? -0.123 3.757 21.278 1.00 34.06 85 ARG A N 1
ATOM 660 C CA . ARG A 1 85 ? 1.126 3.755 20.522 1.00 34.06 85 ARG A CA 1
ATOM 661 C C . ARG A 1 85 ? 1.516 2.303 20.302 1.00 34.06 85 ARG A C 1
ATOM 663 O O . ARG A 1 85 ? 1.530 1.507 21.235 1.00 34.06 85 ARG A O 1
ATOM 670 N N . THR A 1 86 ? 1.792 1.980 19.050 1.00 41.75 86 THR A N 1
ATOM 671 C CA . THR A 1 86 ? 2.328 0.716 18.547 1.00 41.75 86 THR A CA 1
ATOM 672 C C . THR A 1 86 ? 3.726 0.431 19.116 1.00 41.75 86 THR A C 1
ATOM 674 O O . THR A 1 86 ? 4.690 0.410 18.366 1.00 41.75 86 THR A O 1
ATOM 677 N N . ASP A 1 87 ? 3.849 0.232 20.430 1.00 38.31 87 ASP A N 1
ATOM 678 C CA . ASP A 1 87 ? 5.036 -0.349 21.072 1.00 38.31 87 ASP A CA 1
ATOM 679 C C . ASP A 1 87 ? 4.683 -1.753 21.621 1.00 38.31 87 ASP A C 1
ATOM 681 O O . ASP A 1 87 ? 4.220 -1.940 22.744 1.00 38.31 87 ASP A O 1
ATOM 685 N N . ASP A 1 88 ? 4.795 -2.718 20.707 1.00 48.12 88 ASP A N 1
ATOM 686 C CA . ASP A 1 88 ? 5.159 -4.154 20.730 1.00 48.12 88 ASP A CA 1
ATOM 687 C C . ASP A 1 88 ? 5.229 -5.060 21.987 1.00 48.12 88 ASP A C 1
ATOM 689 O O . ASP A 1 88 ? 5.742 -6.170 21.862 1.00 48.12 88 ASP A O 1
ATOM 693 N N . ALA A 1 89 ? 4.701 -4.731 23.169 1.00 49.59 89 ALA A N 1
ATOM 694 C CA . ALA A 1 89 ? 4.826 -5.656 24.320 1.00 49.59 89 ALA A CA 1
ATOM 695 C C . ALA A 1 89 ? 3.555 -6.428 24.732 1.00 49.59 89 ALA A C 1
ATOM 697 O O . ALA A 1 89 ? 3.658 -7.374 25.512 1.00 49.59 89 ALA A O 1
ATOM 698 N N . GLN A 1 90 ? 2.365 -6.043 24.258 1.00 54.19 90 GLN A N 1
ATOM 699 C CA . GLN A 1 90 ? 1.098 -6.655 24.685 1.00 54.19 90 GLN A CA 1
ATOM 700 C C . GLN A 1 90 ? 0.214 -7.043 23.490 1.00 54.19 90 GLN A C 1
ATOM 702 O O . GLN A 1 90 ? -0.144 -6.197 22.668 1.00 54.19 90 GLN A O 1
ATOM 707 N N . ASP A 1 91 ? -0.155 -8.328 23.429 1.00 60.19 91 ASP A N 1
ATOM 708 C CA . ASP A 1 91 ? -0.976 -8.927 22.358 1.00 60.19 91 ASP A CA 1
ATOM 709 C C . ASP A 1 91 ? -2.490 -8.710 22.552 1.00 60.19 91 ASP A C 1
ATOM 711 O O . ASP A 1 91 ? -3.298 -8.974 21.656 1.00 60.19 91 ASP A O 1
ATOM 715 N N . HIS A 1 92 ? -2.892 -8.225 23.727 1.00 60.28 92 HIS A N 1
ATOM 716 C CA . HIS A 1 92 ? -4.284 -8.004 24.103 1.00 60.28 92 HIS A CA 1
ATOM 717 C C . HIS A 1 92 ? -4.473 -6.631 24.751 1.00 60.28 92 HIS A C 1
ATOM 719 O O . HIS A 1 92 ? -3.569 -6.103 25.397 1.00 60.28 92 HIS A O 1
ATOM 725 N N . PHE A 1 93 ? -5.665 -6.065 24.587 1.00 66.38 93 PHE A N 1
ATOM 726 C CA . PHE A 1 93 ? -6.105 -4.855 25.274 1.00 66.38 93 PHE A CA 1
ATOM 727 C C . PHE A 1 93 ? -7.162 -5.207 26.301 1.00 66.38 93 PHE A C 1
ATOM 729 O O . PHE A 1 93 ? -8.056 -5.982 25.981 1.00 66.38 93 PHE A O 1
ATOM 736 N N . VAL A 1 94 ? -7.095 -4.599 27.486 1.00 61.84 94 VAL A N 1
ATOM 737 C CA . VAL A 1 94 ? -8.128 -4.715 28.523 1.00 61.84 94 VAL A CA 1
ATOM 738 C C . VAL A 1 94 ? -8.858 -3.383 28.645 1.00 61.84 94 VAL A C 1
ATOM 740 O O . VAL A 1 94 ? -8.238 -2.339 28.847 1.00 61.84 94 VAL A O 1
ATOM 743 N N . VAL A 1 95 ? -10.181 -3.416 28.516 1.00 62.41 95 VAL A N 1
ATOM 744 C CA . VAL A 1 95 ? -11.066 -2.268 28.734 1.00 62.41 95 VAL A CA 1
ATOM 745 C C . VAL A 1 95 ? -11.897 -2.540 29.977 1.00 62.41 95 VAL A C 1
ATOM 747 O O . VAL A 1 95 ? -12.609 -3.538 30.040 1.00 62.41 95 VAL A O 1
ATOM 750 N N . SER A 1 96 ? -11.821 -1.651 30.962 1.00 59.09 96 SER A N 1
ATOM 751 C CA . SER A 1 96 ? -12.562 -1.766 32.217 1.00 59.09 96 SER A CA 1
ATOM 752 C C . SER A 1 96 ? -13.231 -0.451 32.594 1.00 59.09 96 SER A C 1
ATOM 754 O O . SER A 1 96 ? -12.774 0.633 32.223 1.00 59.09 96 SER A O 1
ATOM 756 N N . ASP A 1 97 ? -14.339 -0.548 33.325 1.00 57.59 97 ASP A N 1
ATOM 757 C CA . ASP A 1 97 ? -14.896 0.600 34.034 1.00 57.59 97 ASP A CA 1
ATOM 758 C C . ASP A 1 97 ? -14.107 0.766 35.346 1.00 57.59 97 ASP A C 1
ATOM 760 O O . ASP A 1 97 ? -13.987 -0.208 36.089 1.00 57.59 97 ASP A O 1
ATOM 764 N N . PRO A 1 98 ? -13.576 1.958 35.675 1.00 52.59 98 PRO A N 1
ATOM 765 C CA . PRO A 1 98 ? -12.856 2.187 36.931 1.00 52.59 98 PRO A CA 1
ATOM 766 C C . PRO A 1 98 ? -13.685 1.907 38.200 1.00 52.59 98 PRO A C 1
ATOM 768 O O . PRO A 1 98 ? -13.119 1.858 39.291 1.00 52.59 98 PRO A O 1
ATOM 771 N N . LEU A 1 99 ? -15.008 1.746 38.083 1.00 50.47 99 LEU A N 1
ATOM 772 C CA . LEU A 1 99 ? -15.908 1.382 39.179 1.00 50.47 99 LEU A CA 1
ATOM 773 C C . LEU A 1 99 ? -16.258 -0.118 39.227 1.00 50.47 99 LEU A C 1
ATOM 775 O O . LEU A 1 99 ? -16.901 -0.545 40.188 1.00 50.47 99 LEU A O 1
ATOM 779 N N . LEU A 1 100 ? -15.862 -0.912 38.227 1.00 55.78 100 LEU A N 1
ATOM 780 C CA . LEU A 1 100 ? -16.150 -2.347 38.135 1.00 55.78 100 LEU A CA 1
ATOM 781 C C . LEU A 1 100 ? -14.867 -3.174 38.302 1.00 55.78 100 LEU A C 1
ATOM 783 O O .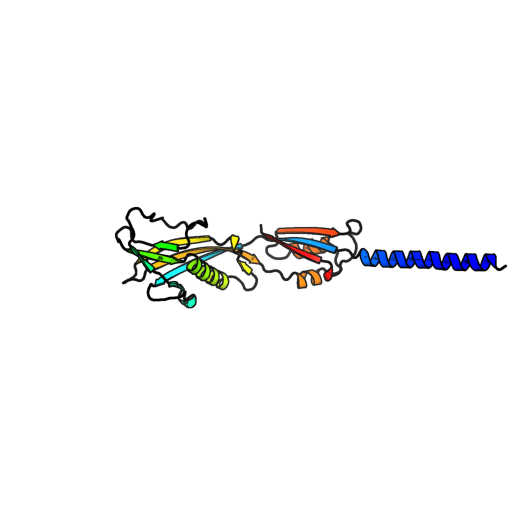 LEU A 1 100 ? -13.802 -2.814 37.811 1.00 55.78 100 LEU A O 1
ATOM 787 N N . THR A 1 101 ? -14.973 -4.321 38.977 1.00 58.09 101 THR A N 1
ATOM 788 C CA . THR A 1 101 ? -13.874 -5.299 39.118 1.00 58.09 101 THR A CA 1
ATOM 789 C C . THR A 1 101 ? -13.737 -6.217 37.901 1.00 58.09 101 THR A C 1
ATOM 791 O O . THR A 1 101 ? -12.890 -7.105 37.884 1.00 58.09 101 THR A O 1
ATOM 794 N N . THR A 1 102 ? -14.584 -6.034 36.889 1.00 59.25 102 THR A N 1
ATOM 795 C CA . THR A 1 102 ? -14.603 -6.813 35.653 1.00 59.25 102 THR A CA 1
ATOM 796 C C . THR A 1 102 ? -14.318 -5.911 34.457 1.00 59.25 102 THR A C 1
ATOM 798 O O . THR A 1 102 ? -14.871 -4.819 34.318 1.00 59.25 102 THR A O 1
ATOM 801 N N . GLY A 1 103 ? -13.430 -6.376 33.589 1.00 63.78 103 GLY A N 1
ATOM 802 C CA . GLY A 1 103 ? -13.105 -5.773 32.308 1.00 63.78 103 GLY A CA 1
ATOM 803 C C . GLY A 1 103 ? -13.203 -6.801 31.195 1.00 63.78 103 GLY A C 1
ATOM 804 O O . GLY A 1 103 ? -13.507 -7.973 31.419 1.00 63.78 103 GLY A O 1
ATOM 805 N N . VAL A 1 104 ? -12.943 -6.348 29.980 1.00 68.81 104 VAL A N 1
ATOM 806 C CA . VAL A 1 104 ? -12.970 -7.185 28.789 1.00 68.81 104 VAL A CA 1
ATOM 807 C C . VAL A 1 104 ? -11.641 -7.074 28.063 1.00 68.81 104 VAL A C 1
ATOM 809 O O . VAL A 1 104 ? -11.203 -5.974 27.720 1.00 68.81 104 VAL A O 1
ATOM 812 N N . ALA A 1 105 ? -11.009 -8.224 27.848 1.00 72.50 105 ALA A N 1
ATOM 813 C CA . ALA A 1 105 ? -9.814 -8.382 27.045 1.00 72.50 105 ALA A CA 1
ATOM 814 C C . ALA A 1 105 ? -10.176 -8.700 25.592 1.00 72.50 105 ALA A C 1
ATOM 816 O O . ALA A 1 105 ? -11.074 -9.494 25.333 1.00 72.50 105 ALA A O 1
ATOM 817 N N . PHE A 1 106 ? -9.456 -8.139 24.628 1.00 77.25 106 PHE A N 1
ATOM 818 C CA . PHE A 1 106 ? -9.575 -8.522 23.220 1.00 77.25 106 PHE A CA 1
ATOM 819 C C . PHE A 1 106 ? -8.215 -8.485 22.529 1.00 77.25 106 PHE A C 1
ATOM 821 O O . PHE A 1 106 ? -7.292 -7.796 22.973 1.00 77.25 106 PHE A O 1
ATOM 828 N N . LYS A 1 107 ? -8.077 -9.224 21.425 1.00 79.56 107 LYS A N 1
ATOM 829 C CA . LYS A 1 107 ? -6.819 -9.288 20.673 1.00 79.56 107 LYS A CA 1
ATOM 830 C C . LYS A 1 107 ? -6.576 -7.997 19.903 1.00 79.56 107 LYS A C 1
ATOM 832 O O . LYS A 1 107 ? -7.445 -7.517 19.173 1.00 79.56 107 LYS A O 1
ATOM 837 N N . LYS A 1 108 ? -5.352 -7.481 20.003 1.00 74.50 108 LYS A N 1
ATOM 838 C CA . LYS A 1 108 ? -4.909 -6.291 19.265 1.00 74.50 108 LYS A CA 1
ATOM 839 C C . LYS A 1 108 ? -5.038 -6.473 17.750 1.00 74.50 108 LYS A C 1
ATOM 841 O O . LYS A 1 108 ? -5.517 -5.570 17.066 1.00 74.50 108 LYS A O 1
ATOM 846 N N . ASP A 1 109 ? -4.667 -7.646 17.247 1.00 78.19 109 ASP A N 1
ATOM 847 C CA . ASP A 1 109 ? -4.714 -7.959 15.816 1.00 78.19 109 ASP A CA 1
ATOM 848 C C . ASP A 1 109 ? -6.138 -7.961 15.255 1.00 78.19 109 ASP A C 1
ATOM 850 O O . ASP A 1 109 ? -6.346 -7.532 14.122 1.00 78.19 109 ASP A O 1
ATOM 854 N N . ASP A 1 110 ? -7.131 -8.391 16.037 1.00 81.88 110 ASP A N 1
ATOM 855 C CA . ASP A 1 110 ? -8.525 -8.421 15.584 1.00 81.88 110 ASP A CA 1
ATOM 856 C C . ASP A 1 110 ? -9.068 -7.004 15.381 1.00 81.88 110 ASP A C 1
ATOM 858 O O . ASP A 1 110 ? -9.707 -6.730 14.361 1.00 81.88 110 ASP A O 1
ATOM 862 N N . LEU A 1 111 ? -8.749 -6.085 16.300 1.00 80.38 111 LEU A N 1
ATOM 863 C CA . LEU A 1 111 ? -9.079 -4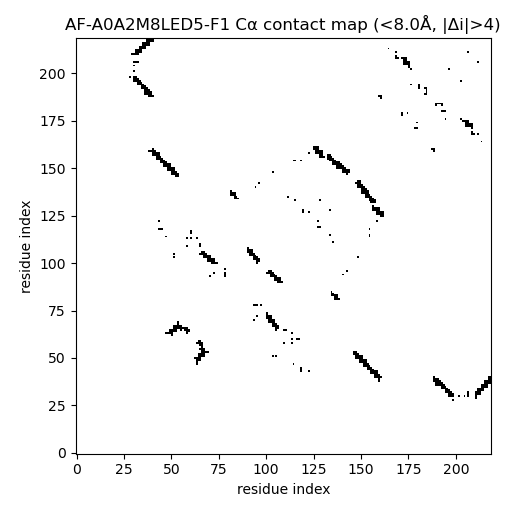.670 16.144 1.00 80.38 111 LEU A CA 1
ATOM 864 C C . LEU A 1 111 ? -8.356 -4.074 14.931 1.00 80.38 111 LEU A C 1
ATOM 866 O O . LEU A 1 111 ? -9.005 -3.481 14.074 1.00 80.38 111 LEU A O 1
ATOM 870 N N . LEU A 1 112 ? -7.038 -4.280 14.822 1.00 78.56 112 LEU A N 1
ATOM 871 C CA . LEU A 1 112 ? -6.232 -3.756 13.715 1.00 78.56 112 LEU A CA 1
ATOM 872 C C . LEU A 1 112 ? -6.722 -4.248 12.353 1.00 78.56 112 LEU A C 1
ATOM 874 O O . LEU A 1 112 ? -6.784 -3.468 11.405 1.00 78.56 112 LEU A O 1
ATOM 878 N N . ASN A 1 113 ? -7.073 -5.527 12.237 1.00 82.69 113 ASN A N 1
ATOM 879 C CA . ASN A 1 113 ? -7.565 -6.103 10.991 1.00 82.69 113 ASN A CA 1
ATOM 880 C C . ASN A 1 113 ? -8.922 -5.517 10.603 1.00 82.69 113 ASN A C 1
ATOM 882 O O . ASN A 1 113 ? -9.097 -5.104 9.456 1.00 82.69 113 ASN A O 1
ATOM 886 N N . LEU A 1 114 ? -9.852 -5.426 11.558 1.00 84.69 114 LEU A N 1
ATOM 887 C CA . LEU A 1 114 ? -11.185 -4.882 11.312 1.00 84.69 114 LEU A CA 1
ATOM 888 C C . LEU A 1 114 ? -11.117 -3.406 10.892 1.00 84.69 114 LEU A C 1
ATOM 890 O O . LEU A 1 114 ? -11.756 -2.990 9.928 1.00 84.69 114 LEU A O 1
ATOM 894 N N . GLU A 1 115 ? -10.270 -2.638 11.568 1.00 78.81 115 GLU A N 1
ATOM 895 C CA . GLU A 1 115 ? -10.019 -1.227 11.290 1.00 78.81 115 GLU A CA 1
ATOM 896 C C . GLU 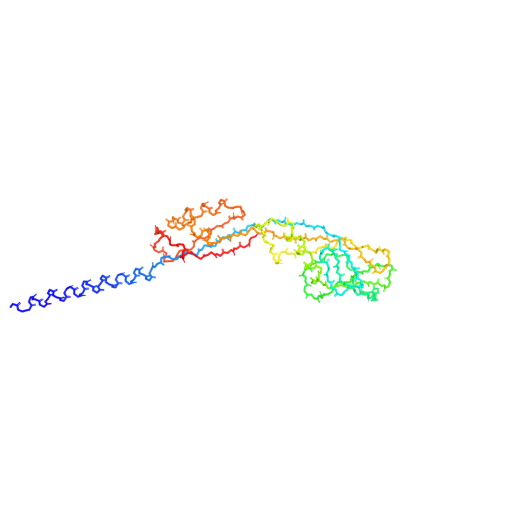A 1 115 ? -9.327 -0.970 9.959 1.00 78.81 115 GLU A C 1
ATOM 898 O O . GLU A 1 115 ? -9.707 -0.069 9.208 1.00 78.81 115 GLU A O 1
ATOM 903 N N . ASN A 1 116 ? -8.323 -1.781 9.643 1.00 79.31 116 ASN A N 1
ATOM 904 C CA . ASN A 1 116 ? -7.625 -1.720 8.371 1.00 79.31 116 ASN A CA 1
ATOM 905 C C . ASN A 1 116 ? -8.569 -2.058 7.211 1.00 79.31 116 ASN A C 1
ATOM 907 O O . ASN A 1 116 ? -8.508 -1.425 6.160 1.00 79.31 116 ASN A O 1
ATOM 911 N N . ASP A 1 117 ? -9.462 -3.028 7.388 1.00 81.88 117 ASP A N 1
ATOM 912 C CA . ASP A 1 117 ? -10.435 -3.390 6.361 1.00 81.88 117 ASP A CA 1
ATOM 913 C C . ASP A 1 117 ? -11.485 -2.300 6.144 1.00 81.88 117 ASP A C 1
ATOM 915 O O . ASP A 1 117 ? -11.823 -2.006 4.994 1.00 81.88 117 ASP A O 1
ATOM 919 N N . GLU A 1 118 ? -11.940 -1.637 7.206 1.00 82.00 118 GLU A N 1
ATOM 920 C CA . GLU A 1 118 ? -12.842 -0.494 7.071 1.00 82.00 118 GLU A CA 1
ATOM 921 C C . GLU A 1 118 ? -12.145 0.705 6.420 1.00 82.00 118 GLU A C 1
ATOM 923 O O . GLU A 1 118 ? -12.688 1.324 5.503 1.00 82.00 118 GLU A O 1
ATOM 928 N N . LEU A 1 119 ? -10.898 0.991 6.803 1.00 79.88 119 LEU A N 1
ATOM 929 C CA . LEU A 1 119 ? -10.125 2.048 6.162 1.00 79.88 119 LEU A CA 1
ATOM 930 C C . LEU A 1 119 ? -9.919 1.742 4.670 1.00 79.88 119 LEU A C 1
ATOM 932 O O . LEU A 1 119 ? -10.200 2.604 3.842 1.00 79.88 119 LEU A O 1
ATOM 936 N N . LYS A 1 120 ? -9.556 0.505 4.295 1.00 79.88 120 LYS A N 1
ATOM 937 C CA . LYS A 1 120 ? -9.449 0.072 2.885 1.00 79.88 120 LYS A CA 1
ATOM 938 C C . LYS A 1 120 ? -10.750 0.228 2.100 1.00 79.88 120 LYS A C 1
ATOM 940 O O . LYS A 1 120 ? -10.684 0.549 0.918 1.00 79.88 120 LYS A O 1
ATOM 945 N N . ARG A 1 121 ? -11.915 -0.004 2.715 1.00 79.88 121 ARG A N 1
ATOM 946 C CA . ARG A 1 121 ? -13.222 0.181 2.054 1.00 79.88 121 ARG A CA 1
ATOM 947 C C . ARG A 1 121 ? -13.498 1.637 1.698 1.00 79.88 121 ARG A C 1
ATOM 949 O O . ARG A 1 121 ? -14.143 1.897 0.686 1.00 79.88 121 ARG A O 1
ATOM 956 N N . LEU A 1 122 ? -13.031 2.566 2.529 1.00 78.88 122 LEU A N 1
ATOM 957 C CA . LEU A 1 122 ? -13.217 4.004 2.331 1.00 78.88 122 LEU A CA 1
ATOM 958 C C . LEU A 1 122 ? -12.184 4.613 1.375 1.00 78.88 122 LEU A C 1
ATOM 960 O O . LEU A 1 122 ? -12.400 5.704 0.844 1.00 78.88 122 LEU A O 1
ATOM 964 N N . LEU A 1 123 ? -11.066 3.922 1.148 1.00 82.88 123 LEU A N 1
ATOM 965 C CA . LEU A 1 123 ? -10.043 4.351 0.205 1.00 82.88 123 LEU A CA 1
ATOM 966 C C . LEU A 1 123 ? -10.529 4.253 -1.247 1.00 82.88 123 LEU A C 1
ATOM 968 O O . LEU A 1 123 ? -11.296 3.372 -1.635 1.00 82.88 123 LEU A O 1
ATOM 972 N N . ALA A 1 124 ? -10.038 5.168 -2.083 1.00 74.00 124 ALA A N 1
ATOM 973 C CA . ALA A 1 124 ? -10.306 5.130 -3.512 1.00 74.00 124 ALA A CA 1
ATOM 974 C C . ALA A 1 124 ? -9.691 3.868 -4.144 1.00 74.00 124 ALA A C 1
ATOM 976 O O . ALA A 1 124 ? -8.636 3.394 -3.720 1.00 74.00 124 ALA A O 1
ATOM 977 N N . THR A 1 125 ? -10.294 3.375 -5.231 1.00 73.81 125 THR A N 1
ATOM 978 C CA . THR A 1 125 ? -9.905 2.131 -5.931 1.00 73.81 125 THR A CA 1
ATOM 979 C C . THR A 1 125 ? -8.428 2.073 -6.357 1.00 73.81 125 THR A C 1
ATOM 981 O O . THR A 1 125 ? -7.898 0.990 -6.574 1.00 73.81 125 THR A O 1
ATOM 984 N N . ASN A 1 126 ? -7.745 3.221 -6.442 1.00 78.00 126 ASN A N 1
ATOM 985 C CA . ASN A 1 126 ? -6.342 3.332 -6.852 1.00 78.00 126 ASN A CA 1
ATOM 986 C C . ASN A 1 126 ? -5.413 3.794 -5.717 1.00 78.00 126 ASN A C 1
ATOM 988 O O . ASN A 1 126 ? -4.387 4.413 -5.986 1.00 78.00 126 ASN A O 1
ATOM 992 N N . THR A 1 127 ? -5.768 3.544 -4.457 1.00 82.00 127 THR A N 1
ATOM 993 C CA . THR A 1 127 ? -4.923 3.858 -3.295 1.00 82.00 127 THR A CA 1
ATOM 994 C C . THR A 1 127 ? -4.756 2.636 -2.403 1.00 82.00 127 THR A C 1
ATOM 996 O O . THR A 1 127 ? -5.679 1.840 -2.253 1.00 82.00 127 THR A O 1
ATOM 999 N N . VAL A 1 128 ? -3.573 2.479 -1.820 1.00 82.81 128 VAL A N 1
ATOM 1000 C CA . VAL A 1 128 ? -3.235 1.430 -0.856 1.00 82.81 128 VAL A CA 1
ATOM 1001 C C . VAL A 1 128 ? -2.746 2.095 0.418 1.00 82.81 128 VAL A C 1
ATOM 1003 O O . VAL A 1 128 ? -2.028 3.087 0.375 1.00 82.81 128 VAL A O 1
ATOM 1006 N N . LEU A 1 129 ? -3.149 1.548 1.556 1.00 81.06 129 LEU A N 1
ATOM 1007 C CA . LEU A 1 129 ? -2.719 2.029 2.858 1.00 81.06 129 LEU A CA 1
ATOM 1008 C C . LEU A 1 129 ? -1.304 1.531 3.170 1.00 81.06 129 LEU A C 1
ATOM 1010 O O . LEU A 1 129 ? -1.029 0.332 3.043 1.00 81.06 129 LEU A O 1
ATOM 1014 N N . ASP A 1 130 ? -0.423 2.425 3.612 1.00 80.06 130 ASP A N 1
ATOM 1015 C CA . ASP A 1 130 ? 0.869 2.019 4.152 1.00 80.06 130 ASP A CA 1
ATOM 1016 C C . ASP A 1 130 ? 0.683 1.367 5.523 1.00 80.06 130 ASP A C 1
ATOM 1018 O O . ASP A 1 130 ? 0.303 2.021 6.496 1.00 80.06 130 ASP A O 1
ATOM 1022 N N . LYS A 1 131 ? 0.981 0.067 5.601 1.00 71.06 131 LYS A N 1
ATOM 1023 C CA . LYS A 1 131 ? 0.824 -0.736 6.819 1.00 71.06 131 LYS A CA 1
ATOM 1024 C C . LYS A 1 131 ? 1.650 -0.203 7.986 1.00 71.06 131 LYS A C 1
ATOM 1026 O O . LYS A 1 131 ? 1.206 -0.327 9.121 1.00 71.06 131 LYS A O 1
ATOM 1031 N N . ALA A 1 132 ? 2.823 0.373 7.717 1.00 70.62 132 ALA A N 1
ATOM 1032 C CA . ALA A 1 132 ? 3.697 0.903 8.762 1.00 70.62 132 ALA A CA 1
ATOM 1033 C C . ALA A 1 132 ? 3.161 2.209 9.376 1.00 70.62 132 ALA A C 1
ATOM 1035 O O . ALA A 1 132 ? 3.538 2.566 10.488 1.00 70.62 132 ALA A O 1
ATOM 1036 N N . SER A 1 133 ? 2.267 2.904 8.669 1.00 73.19 133 SER A N 1
ATOM 1037 C CA . SER A 1 133 ? 1.701 4.191 9.087 1.00 73.19 133 SER A CA 1
ATOM 1038 C C . SER A 1 133 ? 0.379 4.090 9.859 1.00 73.19 133 SER A C 1
ATOM 1040 O O . SER A 1 133 ? -0.171 5.120 10.248 1.00 73.19 133 SER A O 1
ATOM 1042 N N . ILE A 1 134 ? -0.166 2.880 10.040 1.00 73.62 134 ILE A N 1
ATOM 1043 C CA . ILE A 1 134 ? -1.481 2.687 10.658 1.00 73.62 134 ILE A CA 1
ATOM 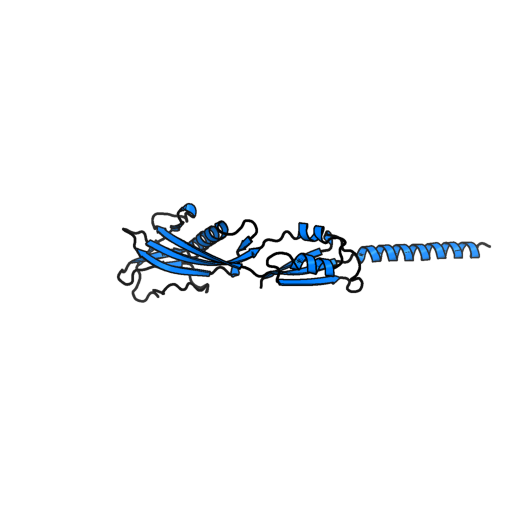1044 C C . ILE A 1 134 ? -1.381 2.933 12.164 1.00 73.62 134 ILE A C 1
ATOM 1046 O O . ILE A 1 134 ? -0.726 2.188 12.888 1.00 73.62 134 ILE A O 1
ATOM 1050 N N . GLU A 1 135 ? -2.086 3.954 12.637 1.00 71.12 135 GLU A N 1
ATOM 1051 C CA . GLU A 1 135 ? -2.255 4.264 14.050 1.00 71.12 135 GLU A CA 1
ATOM 1052 C C . GLU A 1 135 ? -3.726 4.092 14.435 1.00 71.12 135 GLU A C 1
ATOM 1054 O O . GLU A 1 135 ? -4.625 4.666 13.816 1.00 71.12 135 GLU A O 1
ATOM 1059 N N . VAL A 1 136 ? -3.957 3.325 15.495 1.00 68.94 136 VAL A N 1
ATOM 1060 C CA . VAL A 1 136 ? -5.277 3.100 16.081 1.00 68.94 136 VAL A CA 1
ATOM 1061 C C . VAL A 1 136 ? -5.376 3.884 17.373 1.00 68.94 136 VAL A C 1
ATOM 1063 O O . VAL A 1 136 ? -4.502 3.805 18.228 1.00 68.94 136 VAL A O 1
ATOM 1066 N N . ARG A 1 137 ? -6.451 4.646 17.549 1.00 67.88 137 ARG A N 1
ATOM 1067 C CA . ARG A 1 137 ? -6.731 5.370 18.789 1.00 67.88 137 ARG A CA 1
ATOM 1068 C C . ARG A 1 137 ? -8.124 5.063 19.271 1.00 67.88 137 ARG A C 1
ATOM 1070 O O . ARG A 1 137 ? -9.097 5.312 18.571 1.00 67.88 137 ARG A O 1
ATOM 1077 N N . VAL A 1 138 ? -8.235 4.623 20.511 1.00 67.50 138 VAL A N 1
ATOM 1078 C CA . VAL A 1 138 ? -9.533 4.425 21.143 1.00 67.50 138 VAL A CA 1
ATOM 1079 C C . VAL A 1 138 ? -9.891 5.681 21.919 1.00 67.50 138 VAL A C 1
ATOM 1081 O O . VAL A 1 138 ? -9.137 6.156 22.756 1.00 67.50 138 VAL A O 1
ATOM 1084 N N . THR A 1 139 ? -11.048 6.250 21.613 1.00 64.38 139 THR A N 1
ATOM 1085 C CA . THR A 1 139 ? -11.471 7.544 22.163 1.00 64.38 139 THR A CA 1
ATOM 1086 C C . THR A 1 139 ? -12.428 7.404 23.335 1.00 64.38 139 THR A C 1
ATOM 1088 O O . THR A 1 139 ? -12.424 8.248 24.228 1.00 64.38 139 THR A O 1
ATOM 1091 N N . LYS A 1 140 ? -13.256 6.356 23.343 1.00 65.38 140 LYS A N 1
ATOM 1092 C CA . LYS A 1 140 ? -14.229 6.113 24.408 1.00 65.38 140 LYS A CA 1
ATOM 1093 C C . LYS A 1 140 ? -14.639 4.648 24.426 1.00 65.38 140 LYS A C 1
ATOM 1095 O O . LYS A 1 140 ? -14.928 4.103 23.369 1.00 65.38 140 LYS A O 1
ATOM 1100 N N . ALA A 1 141 ? -14.742 4.055 25.606 1.00 64.12 141 ALA A N 1
ATOM 1101 C CA . ALA A 1 141 ? -15.464 2.807 25.812 1.00 64.12 141 ALA A CA 1
ATOM 1102 C C . ALA A 1 141 ? -16.702 3.084 26.670 1.00 64.12 141 ALA A C 1
ATOM 1104 O O . ALA A 1 141 ? -16.657 3.905 27.587 1.00 64.12 141 ALA A O 1
ATOM 1105 N N . VAL A 1 142 ? -17.820 2.459 26.325 1.00 65.38 142 VAL A N 1
ATOM 1106 C CA . VAL A 1 142 ? -19.096 2.567 27.029 1.00 65.38 142 VAL A CA 1
ATOM 1107 C C . VAL A 1 142 ? -19.641 1.158 27.206 1.00 65.38 142 VAL A C 1
ATOM 1109 O O . VAL A 1 142 ? -19.793 0.433 26.223 1.00 65.38 142 VAL A O 1
ATOM 1112 N N . ALA A 1 143 ? -19.941 0.780 28.447 1.00 62.25 143 ALA A N 1
ATOM 1113 C CA . ALA A 1 143 ? -20.707 -0.428 28.727 1.00 62.25 143 ALA A CA 1
ATOM 1114 C C . ALA A 1 143 ? -22.110 -0.275 28.130 1.00 62.25 143 ALA A C 1
ATOM 1116 O O . ALA A 1 143 ? -22.807 0.701 28.421 1.00 62.25 143 ALA A O 1
ATOM 1117 N N . ASP A 1 144 ? -22.493 -1.198 27.250 1.00 61.97 144 ASP A N 1
ATOM 1118 C CA . ASP A 1 144 ? -23.878 -1.319 26.805 1.00 61.97 144 ASP A CA 1
ATOM 1119 C C . ASP A 1 144 ? -24.644 -2.200 27.804 1.00 61.97 144 ASP A C 1
ATOM 1121 O O . ASP A 1 144 ? -24.072 -2.744 28.749 1.00 61.97 144 ASP A O 1
ATOM 1125 N N . SER A 1 145 ? -25.957 -2.328 27.644 1.00 53.84 145 SER A N 1
ATOM 1126 C CA . SER A 1 145 ? -26.752 -3.199 28.510 1.00 53.84 145 SER A CA 1
ATOM 1127 C C . SER A 1 145 ? -26.279 -4.662 28.420 1.00 53.84 145 SER A C 1
ATOM 1129 O O . SER A 1 145 ? -26.523 -5.315 27.405 1.00 53.84 145 SER A O 1
ATOM 1131 N N . GLY A 1 146 ? -25.655 -5.186 29.482 1.00 59.81 146 GLY A N 1
ATOM 1132 C CA . GLY A 1 146 ? -25.199 -6.582 29.593 1.00 59.81 146 GLY A CA 1
ATOM 1133 C C . GLY A 1 146 ? -23.672 -6.737 29.577 1.00 59.81 146 GLY A C 1
ATOM 1134 O O . GLY A 1 146 ? -22.956 -5.843 30.015 1.00 59.81 146 GLY A O 1
ATOM 1135 N N . ASP A 1 147 ? -23.193 -7.875 29.062 1.00 63.31 147 ASP A N 1
ATOM 1136 C CA . ASP A 1 147 ? -21.765 -8.242 28.948 1.00 63.31 147 ASP A CA 1
ATOM 1137 C C . ASP A 1 147 ? -21.068 -7.652 27.701 1.00 63.31 147 ASP A C 1
ATOM 1139 O O . ASP A 1 147 ? -19.921 -7.980 27.399 1.00 63.31 147 ASP A O 1
ATOM 1143 N N . VAL A 1 148 ? -21.767 -6.794 26.952 1.00 66.69 148 VAL A N 1
ATOM 1144 C CA . VAL A 1 148 ? -21.308 -6.225 25.680 1.00 66.69 148 VAL A CA 1
ATOM 1145 C C . VAL A 1 148 ? -20.773 -4.811 25.903 1.00 66.69 148 VAL A C 1
ATOM 1147 O O . VAL A 1 148 ? -21.459 -3.941 26.444 1.00 66.69 148 VAL A O 1
ATOM 1150 N N . LEU A 1 149 ? -19.555 -4.548 25.431 1.00 73.50 149 LEU A N 1
ATOM 1151 C CA . LEU A 1 149 ? -18.926 -3.225 25.489 1.00 73.50 149 LEU A CA 1
ATOM 1152 C C . LEU A 1 149 ? -18.887 -2.594 24.101 1.00 73.50 149 LEU A C 1
ATOM 1154 O O . LEU A 1 149 ? -18.535 -3.240 23.117 1.00 73.50 149 LEU A O 1
ATOM 1158 N N . ARG A 1 150 ? -19.206 -1.302 24.012 1.00 74.25 150 ARG A N 1
ATOM 1159 C CA . ARG A 1 150 ? -19.043 -0.520 22.783 1.00 74.25 150 ARG A CA 1
ATOM 1160 C C . ARG A 1 150 ? -17.862 0.416 22.907 1.00 74.25 150 ARG A C 1
ATOM 1162 O O . ARG A 1 150 ? -17.727 1.148 23.884 1.00 74.25 150 ARG A O 1
ATOM 1169 N N . MET A 1 151 ? -17.029 0.431 21.884 1.00 76.62 151 MET A N 1
ATOM 1170 C CA . MET A 1 151 ? -15.794 1.187 21.851 1.00 76.62 151 MET A CA 1
ATOM 1171 C C . MET A 1 151 ? -15.762 2.074 20.610 1.00 76.62 151 MET A C 1
ATOM 1173 O O . MET A 1 151 ? -15.887 1.590 19.494 1.00 76.62 151 MET A O 1
ATOM 1177 N N . ASN A 1 152 ? -15.561 3.375 20.788 1.00 77.62 152 ASN A N 1
ATOM 1178 C CA . ASN A 1 152 ? -15.339 4.300 19.687 1.00 77.62 152 ASN A CA 1
ATOM 1179 C C . ASN A 1 152 ? -13.849 4.386 19.409 1.00 77.62 152 ASN A C 1
ATOM 1181 O O . ASN A 1 152 ? -13.070 4.874 20.239 1.00 77.62 152 ASN A O 1
ATOM 1185 N N . THR A 1 153 ? -13.465 3.984 18.214 1.00 75.19 153 THR A N 1
ATOM 1186 C CA . THR A 1 153 ? -12.084 3.972 17.767 1.00 75.19 153 THR A CA 1
ATOM 1187 C C . THR A 1 153 ? -11.896 4.864 16.552 1.00 75.19 153 THR A C 1
ATOM 1189 O O . THR A 1 153 ? -12.833 5.237 15.849 1.00 75.19 153 THR A O 1
ATOM 1192 N N . SER A 1 154 ? -10.666 5.312 16.368 1.00 74.94 154 SER A N 1
ATOM 1193 C CA . SER A 1 154 ? -10.226 6.214 15.323 1.00 74.94 154 SER A CA 1
ATOM 1194 C C . SER A 1 154 ? -8.968 5.627 14.717 1.00 74.94 154 SER A C 1
ATOM 1196 O O . SER A 1 154 ? -7.944 5.562 15.390 1.00 74.94 154 SER A O 1
ATOM 1198 N N . VAL A 1 155 ? -9.019 5.315 13.434 1.00 76.44 155 VAL A N 1
ATOM 1199 C CA . VAL A 1 155 ? -7.881 4.818 12.661 1.00 76.44 155 VAL A CA 1
ATOM 1200 C C . VAL A 1 155 ? -7.344 5.954 11.833 1.00 76.44 155 VAL A C 1
ATOM 1202 O O . VAL A 1 155 ? -8.118 6.657 11.181 1.00 76.44 155 VAL A O 1
ATOM 1205 N N . SER A 1 156 ? -6.033 6.111 11.812 1.00 78.44 156 SER A N 1
ATOM 1206 C CA . SER A 1 156 ? -5.348 6.951 10.841 1.00 78.44 156 SER A CA 1
ATOM 1207 C C . SER A 1 156 ? -4.255 6.170 10.135 1.00 78.44 156 SER A C 1
ATOM 1209 O O . SER A 1 156 ? -3.626 5.310 10.733 1.00 78.44 156 SER A O 1
ATOM 1211 N N . GLY A 1 157 ? -4.007 6.489 8.873 1.00 82.00 157 GLY A N 1
ATOM 1212 C CA . GLY A 1 157 ? -2.856 5.985 8.135 1.00 82.00 157 GLY A CA 1
ATOM 1213 C C . GLY A 1 157 ? -2.610 6.803 6.875 1.00 82.00 157 GLY A C 1
ATOM 1214 O O . GLY A 1 157 ? -3.388 7.695 6.538 1.00 82.00 157 GLY A O 1
ATOM 1215 N N . LEU A 1 158 ? -1.516 6.516 6.182 1.00 83.44 158 LEU A N 1
ATOM 1216 C CA . LEU A 1 158 ? -1.149 7.165 4.929 1.00 83.44 158 LEU A CA 1
ATOM 1217 C C . LEU A 1 158 ? -1.660 6.342 3.748 1.00 83.44 158 LEU A C 1
ATOM 1219 O O . LEU A 1 158 ? -1.276 5.189 3.549 1.00 83.44 158 LEU A O 1
ATOM 1223 N N . ALA A 1 159 ? -2.540 6.945 2.955 1.00 84.94 159 ALA A N 1
ATOM 1224 C CA . ALA A 1 159 ? -3.025 6.390 1.705 1.00 84.94 159 ALA A CA 1
ATOM 1225 C C . ALA A 1 159 ? -2.080 6.776 0.565 1.00 84.94 159 ALA A C 1
ATOM 1227 O O . ALA A 1 159 ? -1.893 7.955 0.263 1.00 84.94 159 ALA A O 1
ATOM 1228 N N . ILE A 1 160 ? -1.505 5.774 -0.090 1.00 85.62 160 ILE A N 1
ATOM 1229 C CA . ILE A 1 160 ? -0.533 5.939 -1.166 1.00 85.62 160 ILE A CA 1
ATOM 1230 C C . ILE A 1 160 ? -1.192 5.553 -2.492 1.00 85.62 160 ILE A C 1
ATOM 1232 O O . ILE A 1 160 ? -1.770 4.468 -2.595 1.00 85.62 160 ILE A O 1
ATOM 1236 N N . PRO A 1 161 ? -1.126 6.398 -3.531 1.00 82.38 161 PRO A N 1
ATOM 1237 C CA . PRO A 1 161 ? -1.614 6.033 -4.854 1.00 82.38 161 PRO A CA 1
ATOM 1238 C C . PRO A 1 161 ? -0.866 4.819 -5.422 1.00 82.38 161 PRO A C 1
ATOM 1240 O O . PRO A 1 161 ? 0.357 4.710 -5.331 1.00 82.38 161 PRO A O 1
ATOM 1243 N N . VAL A 1 162 ? -1.614 3.905 -6.038 1.00 84.75 162 VAL A N 1
ATOM 1244 C CA . VAL A 1 162 ? -1.072 2.726 -6.718 1.00 84.75 162 VAL A CA 1
ATOM 1245 C C . VAL A 1 162 ? -0.649 3.106 -8.127 1.00 84.75 162 VAL A C 1
ATOM 1247 O O . VAL A 1 162 ? -1.420 3.688 -8.893 1.00 84.75 162 VAL A O 1
ATOM 1250 N N . TYR A 1 163 ? 0.566 2.712 -8.492 1.00 82.69 163 TYR A N 1
ATOM 1251 C CA . TYR A 1 163 ? 1.134 2.974 -9.806 1.00 82.69 163 TYR A CA 1
ATOM 1252 C C . TYR A 1 163 ? 1.394 1.678 -10.570 1.00 82.69 163 TYR A C 1
ATOM 1254 O O . TYR A 1 163 ? 2.079 0.779 -10.087 1.00 82.69 163 TYR A O 1
ATOM 1262 N N . ASP A 1 164 ? 0.889 1.604 -11.803 1.00 84.50 164 ASP A N 1
ATOM 1263 C CA . ASP A 1 164 ? 1.242 0.537 -12.740 1.00 84.50 164 ASP A CA 1
ATOM 1264 C C . ASP A 1 164 ? 2.547 0.890 -13.467 1.00 84.50 164 ASP A C 1
ATOM 1266 O O . ASP A 1 164 ? 2.558 1.546 -14.518 1.00 84.50 164 ASP A O 1
ATOM 1270 N N . PHE A 1 165 ? 3.664 0.424 -12.908 1.00 81.62 165 PHE A N 1
ATOM 1271 C CA . PHE A 1 165 ? 4.989 0.630 -13.487 1.00 81.62 165 PHE A CA 1
ATOM 1272 C C . PHE A 1 165 ? 5.153 0.004 -14.877 1.00 81.62 165 PHE A C 1
ATOM 1274 O O . PHE A 1 165 ? 5.919 0.525 -15.688 1.00 81.62 165 PHE A O 1
ATOM 1281 N N . GLY A 1 166 ? 4.409 -1.058 -15.202 1.00 81.44 166 GLY A N 1
ATOM 1282 C CA . GLY A 1 166 ? 4.441 -1.671 -16.528 1.00 81.44 166 GLY A CA 1
ATOM 1283 C C . GLY A 1 166 ? 3.852 -0.745 -17.592 1.00 81.44 166 GLY A C 1
ATOM 1284 O O . GLY A 1 166 ? 4.453 -0.532 -18.652 1.00 81.44 166 GLY A O 1
ATOM 1285 N N . SER A 1 167 ? 2.703 -0.136 -17.299 1.00 82.62 167 SER A N 1
ATOM 1286 C CA . SER A 1 167 ? 2.096 0.874 -18.175 1.00 82.62 167 SER A CA 1
ATOM 1287 C C . SER A 1 167 ? 2.930 2.154 -18.242 1.00 82.62 167 SER A C 1
ATOM 1289 O O . SER A 1 167 ? 3.111 2.712 -19.329 1.00 82.62 167 SER A O 1
ATOM 1291 N N . MET A 1 168 ? 3.522 2.589 -17.125 1.00 80.75 168 MET A N 1
ATOM 1292 C CA . MET A 1 168 ? 4.440 3.734 -17.113 1.00 80.75 168 MET A CA 1
ATOM 1293 C C . MET A 1 168 ? 5.660 3.507 -17.999 1.00 80.75 168 MET A C 1
ATOM 1295 O O . MET A 1 168 ? 5.955 4.362 -18.835 1.00 80.75 168 MET A O 1
ATOM 1299 N N . ALA A 1 169 ? 6.308 2.342 -17.895 1.00 80.88 169 ALA A N 1
ATOM 1300 C CA . ALA A 1 169 ? 7.451 1.966 -18.725 1.00 80.88 169 ALA A CA 1
ATOM 1301 C C . ALA A 1 169 ? 7.123 2.029 -20.225 1.00 80.88 169 ALA A C 1
ATOM 1303 O O . ALA A 1 169 ? 7.941 2.480 -21.026 1.00 80.88 169 ALA A O 1
ATOM 1304 N N . LYS A 1 170 ? 5.910 1.627 -20.625 1.00 81.69 170 LYS A N 1
ATOM 1305 C CA . LYS A 1 170 ? 5.446 1.709 -22.021 1.00 81.69 170 LYS A CA 1
ATOM 1306 C C . LYS A 1 170 ? 5.190 3.146 -22.474 1.00 81.69 170 LYS A C 1
ATOM 1308 O O . LYS A 1 170 ? 5.590 3.511 -23.576 1.00 81.69 170 LYS A O 1
ATOM 1313 N N . MET A 1 171 ? 4.576 3.983 -21.634 1.00 75.94 171 MET A N 1
ATOM 1314 C CA . MET A 1 171 ? 4.301 5.395 -21.957 1.00 75.94 171 MET A CA 1
ATOM 1315 C C . MET A 1 171 ? 5.567 6.228 -22.192 1.00 75.94 171 MET A C 1
ATOM 1317 O O . MET A 1 171 ? 5.517 7.285 -22.840 1.00 75.94 171 MET A O 1
ATOM 1321 N N . VAL A 1 172 ? 6.684 5.778 -21.626 1.00 75.69 172 VAL A N 1
ATOM 1322 C CA . VAL A 1 172 ? 7.962 6.495 -21.606 1.00 75.69 172 VAL A CA 1
ATOM 1323 C C . VAL A 1 172 ? 9.072 5.777 -22.372 1.00 75.69 172 VAL A C 1
ATOM 1325 O O . VAL A 1 172 ? 10.147 6.346 -22.559 1.00 75.69 172 VAL A O 1
ATOM 1328 N N . ALA A 1 173 ? 8.790 4.581 -22.893 1.00 76.69 173 ALA A N 1
ATOM 1329 C CA . ALA A 1 173 ? 9.655 3.885 -23.831 1.00 76.69 173 ALA A CA 1
ATOM 1330 C C . ALA A 1 173 ? 9.983 4.780 -25.032 1.00 76.69 173 ALA A C 1
ATOM 1332 O O . ALA A 1 173 ? 9.152 5.558 -25.509 1.00 76.69 173 ALA A O 1
ATOM 1333 N N . ALA A 1 174 ? 11.224 4.686 -25.501 1.00 75.19 174 ALA A N 1
ATOM 1334 C CA . ALA A 1 174 ? 11.790 5.498 -26.572 1.00 75.19 174 ALA A CA 1
ATOM 1335 C C . ALA A 1 174 ? 11.771 7.026 -26.341 1.00 75.19 174 ALA A C 1
ATOM 1337 O O . ALA A 1 174 ? 12.097 7.786 -27.256 1.00 75.19 174 ALA A O 1
ATOM 1338 N N . LYS A 1 175 ? 11.436 7.506 -25.133 1.00 76.75 175 LYS A N 1
ATOM 1339 C CA . LYS A 1 175 ? 11.545 8.925 -24.765 1.00 76.75 175 LYS A CA 1
ATOM 1340 C C . LYS A 1 175 ? 12.851 9.203 -24.025 1.00 76.75 175 LYS A C 1
ATOM 1342 O O . LYS A 1 175 ? 13.479 8.315 -23.454 1.00 76.75 175 LYS A O 1
ATOM 1347 N N . LYS A 1 176 ? 13.255 10.475 -24.039 1.00 75.88 176 LYS A N 1
ATOM 1348 C CA . LYS A 1 176 ? 14.425 10.956 -23.294 1.00 75.88 176 LYS A CA 1
ATOM 1349 C C . LYS A 1 176 ? 14.131 10.995 -21.783 1.00 75.88 176 LYS A C 1
ATOM 1351 O O . LYS A 1 176 ? 12.995 11.312 -21.419 1.00 75.88 176 LYS A O 1
ATOM 1356 N N . PRO A 1 177 ? 15.145 10.810 -20.914 1.00 73.94 177 PRO A N 1
ATOM 1357 C CA . PRO A 1 177 ? 14.980 10.841 -19.455 1.00 73.94 177 PRO A CA 1
ATOM 1358 C C . PRO A 1 177 ? 14.311 12.116 -18.925 1.00 73.94 177 PRO A C 1
ATOM 1360 O O . PRO A 1 177 ? 13.495 12.060 -18.016 1.00 73.94 177 PRO A O 1
ATOM 1363 N N . ILE A 1 178 ? 14.578 13.274 -19.535 1.00 78.31 178 ILE A N 1
ATOM 1364 C CA . ILE A 1 178 ? 13.972 14.539 -19.091 1.00 78.31 178 ILE A CA 1
ATOM 1365 C C . ILE A 1 178 ? 12.450 14.578 -19.303 1.00 78.31 178 ILE A C 1
ATOM 1367 O O . ILE A 1 178 ? 11.712 15.106 -18.479 1.00 78.31 178 ILE A O 1
ATOM 1371 N N . VAL A 1 179 ? 11.968 13.954 -20.383 1.00 79.69 179 VAL A N 1
ATOM 1372 C CA . VAL A 1 179 ? 10.533 13.852 -20.692 1.00 79.69 179 VAL A CA 1
ATOM 1373 C C . VAL A 1 179 ? 9.858 12.844 -19.760 1.00 79.69 179 VAL A C 1
ATOM 1375 O O . VAL A 1 179 ? 8.681 12.991 -19.442 1.00 79.69 179 VAL A O 1
ATOM 1378 N N . LEU A 1 180 ? 10.604 11.829 -19.314 1.00 79.12 180 LEU A N 1
ATOM 1379 C CA . LEU A 1 180 ? 10.168 10.865 -18.308 1.00 79.12 180 LEU A CA 1
ATOM 1380 C C . LEU A 1 180 ? 9.922 11.554 -16.958 1.00 79.12 180 LEU A C 1
ATOM 1382 O O . LEU A 1 180 ? 8.821 11.418 -16.433 1.00 79.12 180 LEU A O 1
ATOM 1386 N N . VAL A 1 181 ? 10.875 12.353 -16.455 1.00 82.44 181 VAL A N 1
ATOM 1387 C CA . VAL A 1 181 ? 10.690 13.127 -15.207 1.00 82.44 181 VAL A CA 1
ATOM 1388 C C . VAL A 1 181 ? 9.459 14.021 -15.305 1.00 82.44 181 VAL A C 1
ATOM 1390 O O . VAL A 1 181 ? 8.592 13.955 -14.444 1.00 82.44 181 VAL A O 1
ATOM 1393 N N . GLN A 1 182 ? 9.335 14.803 -16.382 1.00 85.00 182 GLN A N 1
ATOM 1394 C CA . GLN A 1 182 ? 8.197 15.709 -16.565 1.00 85.00 182 GLN A CA 1
ATOM 1395 C C . GLN A 1 182 ? 6.856 14.973 -16.569 1.00 85.00 182 GLN A C 1
ATOM 1397 O O . GLN A 1 182 ? 5.903 15.437 -15.957 1.00 85.00 182 GLN A O 1
ATOM 1402 N N . LYS A 1 183 ? 6.765 13.822 -17.244 1.00 83.69 183 LYS A N 1
ATOM 1403 C CA . LYS A 1 183 ? 5.523 13.042 -17.297 1.00 83.69 183 LYS A CA 1
ATOM 1404 C C . LYS A 1 183 ? 5.169 12.389 -15.968 1.00 83.69 183 LYS A C 1
ATOM 1406 O O . LYS A 1 183 ? 3.988 12.323 -15.649 1.00 83.69 183 LYS A O 1
ATOM 1411 N N . LEU A 1 184 ? 6.161 11.897 -15.231 1.00 83.88 184 LEU A N 1
ATOM 1412 C CA . LEU A 1 184 ? 5.938 11.287 -13.922 1.00 83.88 184 LEU A CA 1
ATOM 1413 C C . LEU A 1 184 ? 5.564 12.344 -12.883 1.00 83.88 184 LEU A C 1
ATOM 1415 O O . LEU A 1 184 ? 4.597 12.157 -12.164 1.00 83.88 184 LEU A O 1
ATOM 1419 N N . MET A 1 185 ? 6.225 13.500 -12.887 1.00 84.81 185 MET A N 1
ATOM 1420 C CA . MET A 1 185 ? 5.896 14.620 -11.995 1.00 84.81 185 MET A CA 1
ATOM 1421 C C . MET A 1 185 ? 4.472 15.175 -12.186 1.00 84.81 185 MET A C 1
ATOM 1423 O O . MET A 1 185 ? 3.962 15.861 -11.309 1.00 84.81 185 MET A O 1
ATOM 1427 N N . LEU A 1 186 ? 3.812 14.898 -13.317 1.00 85.50 186 LEU A N 1
ATOM 1428 C CA . LEU A 1 186 ? 2.405 15.264 -13.537 1.00 85.50 186 LEU A CA 1
ATOM 1429 C C . LEU A 1 186 ? 1.412 14.290 -12.885 1.00 85.50 186 LEU A C 1
ATOM 1431 O O . LEU A 1 186 ? 0.214 14.569 -12.860 1.00 85.50 186 LEU A O 1
ATOM 1435 N N . LEU A 1 187 ? 1.871 13.133 -12.406 1.00 83.06 187 LEU A N 1
ATOM 1436 C CA . LEU A 1 187 ? 1.012 12.163 -11.740 1.00 83.06 187 LEU A CA 1
ATOM 1437 C C . LEU A 1 187 ? 0.767 12.586 -10.289 1.00 83.06 187 LEU A C 1
ATOM 1439 O O . LEU A 1 187 ? 1.665 13.048 -9.587 1.00 83.06 187 LEU A O 1
ATOM 1443 N N . ARG A 1 188 ? -0.477 12.412 -9.835 1.00 78.94 188 ARG A N 1
ATOM 1444 C CA . ARG A 1 188 ? -0.908 12.810 -8.492 1.00 78.94 188 ARG A CA 1
ATOM 1445 C C . ARG A 1 188 ? -0.125 12.052 -7.425 1.00 78.94 188 ARG A C 1
ATOM 1447 O O . ARG A 1 188 ? -0.181 10.833 -7.410 1.00 78.94 188 ARG A O 1
ATOM 1454 N N . GLY A 1 189 ? 0.492 12.783 -6.499 1.00 79.00 189 GLY A N 1
ATOM 1455 C CA . GLY A 1 189 ? 1.187 12.225 -5.336 1.00 79.00 189 GLY A CA 1
ATOM 1456 C C . GLY A 1 189 ? 2.684 12.002 -5.543 1.00 79.00 189 GLY A C 1
ATOM 1457 O O . GLY A 1 189 ? 3.376 11.744 -4.567 1.00 79.00 189 GLY A O 1
ATOM 1458 N N . ILE A 1 190 ? 3.214 12.135 -6.765 1.00 84.31 190 ILE A N 1
ATOM 1459 C CA . ILE A 1 190 ? 4.663 12.079 -7.007 1.00 84.31 190 ILE A CA 1
ATOM 1460 C C . ILE A 1 190 ? 5.298 13.412 -6.600 1.00 84.31 190 ILE A C 1
ATOM 1462 O O . ILE A 1 190 ? 4.896 14.468 -7.085 1.00 84.31 190 ILE A O 1
ATOM 1466 N N . THR A 1 191 ? 6.293 13.358 -5.717 1.00 84.06 191 THR A N 1
ATOM 1467 C CA . THR A 1 191 ? 7.012 14.537 -5.205 1.00 84.06 191 THR A CA 1
ATOM 1468 C C . THR A 1 191 ? 8.411 14.670 -5.786 1.00 84.06 191 THR A C 1
ATOM 1470 O O . THR A 1 191 ? 8.868 15.788 -6.023 1.00 84.06 191 THR A O 1
ATOM 1473 N N . ASP A 1 192 ? 9.084 13.548 -6.040 1.00 87.25 192 ASP A N 1
ATOM 1474 C CA . ASP A 1 192 ? 10.408 13.524 -6.654 1.00 87.25 192 ASP A CA 1
ATOM 1475 C C . ASP A 1 192 ? 10.579 12.302 -7.563 1.00 87.25 192 ASP A C 1
ATOM 1477 O O . ASP A 1 192 ? 9.940 11.262 -7.391 1.00 87.25 192 ASP A O 1
ATOM 1481 N N . VAL A 1 193 ? 11.447 12.434 -8.564 1.00 84.69 193 VAL A N 1
ATOM 1482 C CA . VAL A 1 193 ? 11.772 11.368 -9.513 1.00 84.69 193 VAL A CA 1
ATOM 1483 C C . VAL A 1 193 ? 13.270 11.385 -9.782 1.00 84.69 193 VAL A C 1
ATOM 1485 O O . VAL A 1 193 ? 13.786 12.259 -10.481 1.00 84.69 193 VAL A O 1
ATOM 1488 N N . LYS A 1 194 ? 13.974 10.363 -9.295 1.00 86.62 194 LYS A N 1
ATOM 1489 C CA . LYS A 1 194 ? 15.407 10.169 -9.533 1.00 86.62 194 LYS A CA 1
ATOM 1490 C C . LYS A 1 194 ? 15.614 9.100 -10.592 1.00 86.62 194 LYS A C 1
ATOM 1492 O O . LYS A 1 194 ? 15.157 7.973 -10.448 1.00 86.62 194 LYS A O 1
ATOM 1497 N N . ILE A 1 195 ? 16.337 9.441 -11.656 1.00 82.94 195 ILE A N 1
ATOM 1498 C CA . ILE A 1 195 ? 16.679 8.499 -12.727 1.00 82.94 195 ILE A CA 1
ATOM 1499 C C . ILE A 1 195 ? 18.183 8.252 -12.698 1.00 82.94 195 ILE A C 1
ATOM 1501 O O . ILE A 1 195 ? 18.974 9.174 -12.880 1.00 82.94 195 ILE A O 1
ATOM 1505 N N . SER A 1 196 ? 18.570 6.995 -12.520 1.00 84.12 196 SER A N 1
ATOM 1506 C CA . SER A 1 196 ? 19.942 6.519 -12.659 1.00 84.12 196 SER A CA 1
ATOM 1507 C C . SER A 1 196 ? 20.067 5.694 -13.936 1.00 84.12 196 SER A C 1
ATOM 1509 O O . SER A 1 196 ? 19.287 4.772 -14.159 1.00 84.12 196 SER A O 1
ATOM 1511 N N . VAL A 1 197 ? 21.029 6.029 -14.794 1.00 80.31 197 VAL A N 1
ATOM 1512 C CA . VAL A 1 197 ? 21.236 5.379 -16.096 1.00 80.31 197 VAL A CA 1
ATOM 1513 C C . VAL A 1 197 ? 22.548 4.609 -16.085 1.00 80.31 197 VAL A C 1
ATOM 1515 O O . VAL A 1 197 ? 23.591 5.151 -15.717 1.00 80.31 197 VAL A O 1
ATOM 1518 N N . TRP A 1 198 ? 22.511 3.370 -16.571 1.00 76.44 198 TRP A N 1
ATOM 1519 C CA . TRP A 1 198 ? 23.692 2.560 -16.820 1.00 76.44 198 TRP A CA 1
ATOM 1520 C C . TRP A 1 198 ? 23.679 1.990 -18.247 1.00 76.44 198 TRP A C 1
ATOM 1522 O O . TRP A 1 198 ? 22.693 1.374 -18.638 1.00 76.44 198 TRP A O 1
ATOM 1532 N N . PRO A 1 199 ? 24.760 2.122 -19.027 1.00 73.44 199 PRO A N 1
ATOM 1533 C CA . PRO A 1 199 ? 25.988 2.829 -18.687 1.00 73.44 199 PRO A CA 1
ATOM 1534 C C . PRO A 1 199 ? 25.817 4.360 -18.727 1.00 73.44 199 PRO A C 1
ATOM 1536 O O . PRO A 1 199 ? 25.113 4.904 -19.576 1.00 73.44 199 PRO A O 1
ATOM 1539 N N . SER A 1 200 ? 26.509 5.071 -17.832 1.00 71.06 200 SER A N 1
ATOM 1540 C CA . SER A 1 200 ? 26.375 6.529 -17.657 1.00 71.06 200 SER A CA 1
ATOM 1541 C C . SER A 1 200 ? 26.864 7.363 -18.850 1.00 71.06 200 SER A C 1
ATOM 1543 O O . SER A 1 200 ? 26.520 8.538 -18.960 1.00 71.06 200 SER A O 1
ATOM 1545 N N . PHE A 1 201 ? 27.638 6.770 -19.765 1.00 73.69 201 PHE A N 1
ATOM 1546 C CA . PHE A 1 201 ? 28.206 7.458 -20.928 1.00 73.69 201 PHE A CA 1
ATOM 1547 C C . PHE A 1 201 ? 27.235 7.620 -22.114 1.00 73.69 201 PHE A C 1
ATOM 1549 O O . PHE A 1 201 ? 27.576 8.312 -23.072 1.00 73.69 201 PHE A O 1
ATOM 1556 N N . TRP A 1 202 ? 26.024 7.043 -22.065 1.00 69.38 202 TRP A N 1
ATOM 1557 C CA . TRP A 1 202 ? 24.996 7.191 -23.114 1.00 69.38 202 TRP A CA 1
ATOM 1558 C C . TRP A 1 202 ? 23.641 7.719 -22.601 1.00 69.38 202 TRP A C 1
ATOM 1560 O O . TRP A 1 202 ? 22.606 7.074 -22.781 1.00 69.38 202 TRP A O 1
ATOM 1570 N N . PRO A 1 203 ? 23.583 8.935 -22.030 1.00 65.12 203 PRO A N 1
ATOM 1571 C CA . PRO A 1 203 ? 22.338 9.486 -21.489 1.00 65.12 203 PRO A CA 1
ATOM 1572 C C . PRO A 1 203 ? 21.284 9.829 -22.562 1.00 65.12 203 PRO A C 1
ATOM 1574 O O . PRO A 1 203 ? 20.111 10.014 -22.236 1.00 65.12 203 PRO A O 1
ATOM 1577 N N . TRP A 1 204 ? 21.675 9.931 -23.840 1.00 67.81 204 TRP A N 1
ATOM 1578 C CA . TRP A 1 204 ? 20.809 10.384 -24.938 1.00 67.81 204 TRP A CA 1
ATOM 1579 C C . TRP A 1 204 ? 20.102 9.268 -25.719 1.00 67.81 204 TRP A C 1
ATOM 1581 O O . TRP A 1 204 ? 19.279 9.584 -26.582 1.00 67.81 204 TRP A O 1
ATOM 1591 N N . LEU A 1 205 ? 20.430 7.992 -25.483 1.00 66.81 205 LEU A N 1
ATOM 1592 C CA . LEU A 1 205 ? 19.838 6.891 -26.246 1.00 66.81 205 LEU A CA 1
ATOM 1593 C C . LEU A 1 205 ? 18.384 6.624 -25.817 1.00 66.81 205 LEU A C 1
ATOM 1595 O O . LEU A 1 205 ? 18.059 6.738 -24.635 1.00 66.81 205 LEU A O 1
ATOM 1599 N N . PRO A 1 206 ? 17.493 6.270 -26.762 1.00 65.75 206 PRO A N 1
ATOM 1600 C CA . PRO A 1 206 ? 16.141 5.842 -26.436 1.00 65.75 206 PRO A CA 1
ATOM 1601 C C . PRO A 1 206 ? 16.170 4.497 -25.699 1.00 65.75 206 PRO A C 1
ATOM 1603 O O . PRO A 1 206 ? 16.777 3.531 -26.160 1.00 65.75 206 PRO A O 1
ATOM 1606 N N . TYR A 1 207 ? 15.474 4.433 -24.568 1.00 72.88 207 TYR A N 1
ATOM 1607 C CA . TYR A 1 207 ? 15.370 3.232 -23.739 1.00 72.88 207 TYR A CA 1
ATOM 1608 C C . TYR A 1 207 ? 14.228 2.336 -24.209 1.00 72.88 207 TYR A C 1
ATOM 1610 O O . TYR A 1 207 ? 13.186 2.813 -24.671 1.00 72.88 207 TYR A O 1
ATOM 1618 N N . ARG A 1 208 ? 14.397 1.024 -24.047 1.00 73.31 208 ARG A N 1
ATOM 1619 C CA . ARG A 1 208 ? 13.306 0.056 -24.224 1.00 73.31 208 ARG A CA 1
ATOM 1620 C C . ARG A 1 208 ? 12.463 0.003 -22.950 1.00 73.31 208 ARG A C 1
ATOM 1622 O O . ARG A 1 208 ? 12.992 0.210 -21.863 1.00 73.31 208 ARG A O 1
ATOM 1629 N N . SER A 1 209 ? 11.177 -0.322 -23.052 1.00 68.94 209 SER A N 1
ATOM 1630 C CA . SER A 1 209 ? 10.304 -0.469 -21.872 1.00 68.94 209 SER A CA 1
ATOM 1631 C C . SER A 1 209 ? 10.867 -1.460 -20.846 1.00 68.94 209 SER A C 1
ATOM 1633 O O . SER A 1 209 ? 10.833 -1.196 -19.654 1.00 68.94 209 SER A O 1
ATOM 1635 N N . GLU A 1 210 ? 11.459 -2.560 -21.315 1.00 74.12 210 GLU A N 1
ATOM 1636 C CA . GLU A 1 210 ? 12.052 -3.625 -20.487 1.00 74.12 210 GLU A CA 1
ATOM 1637 C C . GLU A 1 210 ? 13.351 -3.212 -19.782 1.00 74.12 210 GLU A C 1
ATOM 1639 O O . GLU A 1 210 ? 13.846 -3.920 -18.911 1.00 74.12 210 GLU A O 1
ATOM 1644 N N . SER A 1 211 ? 13.929 -2.074 -20.170 1.00 75.06 211 SER A N 1
ATOM 1645 C CA . SER A 1 211 ? 15.175 -1.573 -19.589 1.00 75.06 211 SER A CA 1
ATOM 1646 C C . SER A 1 211 ? 14.961 -0.639 -18.398 1.00 75.06 211 SER A C 1
ATOM 1648 O O . SER A 1 211 ? 15.940 -0.201 -17.794 1.00 75.06 211 SER A O 1
ATOM 1650 N N . PHE A 1 212 ? 13.702 -0.351 -18.050 1.00 77.31 212 PHE A N 1
ATOM 1651 C CA . PHE A 1 212 ? 13.347 0.431 -16.874 1.00 77.31 212 PHE A CA 1
ATOM 1652 C C . PHE A 1 212 ? 13.090 -0.473 -15.672 1.00 77.31 212 PHE A C 1
ATOM 1654 O O . PHE A 1 212 ? 12.271 -1.387 -15.740 1.00 77.31 212 PHE A O 1
ATOM 1661 N N . ASN A 1 213 ? 13.747 -0.171 -14.557 1.00 81.62 213 ASN A N 1
ATOM 1662 C CA . ASN A 1 213 ? 13.413 -0.722 -13.254 1.00 81.62 213 ASN A CA 1
ATOM 1663 C C . ASN A 1 213 ? 12.845 0.400 -12.383 1.00 81.62 213 ASN A C 1
ATOM 1665 O O . ASN A 1 213 ? 13.522 1.406 -12.179 1.00 81.62 213 ASN A O 1
ATOM 1669 N N . PHE A 1 214 ? 11.609 0.253 -11.916 1.00 82.31 214 PHE A N 1
ATOM 1670 C CA . PHE A 1 214 ? 10.942 1.255 -11.091 1.00 82.31 214 PHE A CA 1
ATOM 1671 C C . PHE A 1 214 ? 10.978 0.832 -9.628 1.00 82.31 214 PHE A C 1
ATOM 1673 O O . PHE A 1 214 ? 10.603 -0.288 -9.290 1.00 82.31 214 PHE A O 1
ATOM 1680 N N . THR A 1 215 ? 11.393 1.749 -8.764 1.00 82.75 215 THR A N 1
ATOM 1681 C CA . THR A 1 215 ? 11.362 1.581 -7.311 1.00 82.75 215 THR A CA 1
ATOM 1682 C C . THR A 1 215 ? 10.561 2.715 -6.694 1.00 82.75 215 THR A C 1
ATOM 1684 O O . THR A 1 215 ? 10.731 3.871 -7.083 1.00 82.75 215 THR A O 1
ATOM 1687 N N . LEU A 1 216 ? 9.688 2.383 -5.747 1.00 81.75 216 LEU A N 1
ATOM 1688 C CA . LEU A 1 216 ? 8.859 3.352 -5.038 1.00 81.75 216 LEU A CA 1
ATOM 1689 C C . LEU A 1 216 ? 9.507 3.692 -3.698 1.00 81.75 216 LEU A C 1
ATOM 1691 O O . LEU A 1 216 ? 9.911 2.786 -2.972 1.00 81.75 216 LEU A O 1
ATOM 1695 N N . ASP A 1 217 ? 9.595 4.982 -3.403 1.00 82.62 217 ASP A N 1
ATOM 1696 C CA . ASP A 1 217 ? 10.084 5.519 -2.136 1.00 82.62 217 ASP A CA 1
ATOM 1697 C C . ASP A 1 217 ? 8.954 6.324 -1.480 1.00 82.62 217 ASP A C 1
ATOM 1699 O O . ASP A 1 217 ? 8.297 7.127 -2.149 1.00 82.62 217 ASP A O 1
ATOM 1703 N N . ILE A 1 218 ? 8.674 6.065 -0.206 1.00 75.25 218 ILE A N 1
ATOM 1704 C CA . ILE A 1 218 ? 7.542 6.663 0.518 1.00 75.25 218 ILE A CA 1
ATOM 1705 C C . ILE A 1 218 ? 8.100 7.764 1.415 1.00 75.25 218 ILE A C 1
ATOM 1707 O O . ILE A 1 218 ? 8.988 7.495 2.224 1.00 75.25 218 ILE A O 1
ATOM 1711 N N . LEU A 1 219 ? 7.593 8.988 1.243 1.00 70.06 219 LEU A N 1
ATOM 1712 C CA . LEU A 1 219 ? 7.984 10.170 2.019 1.00 70.06 219 LEU A CA 1
ATOM 1713 C C . LEU A 1 219 ? 6.901 10.599 3.009 1.00 70.06 219 LEU A C 1
ATOM 1715 O O . LEU A 1 219 ? 5.705 10.557 2.629 1.00 70.06 219 LEU A O 1
#

Nearest PDB structures (foldseek):
  4ar8-assembly2_B  TM=5.221E-01  e=2.181E+00  Clostridium tetani
  7l31-assembly1_E  TM=2.039E-01  e=5.464E-01  Homo sapiens
  5bkf-assembly1_E  TM=2.082E-01  e=6.951E-01  Homo sapiens

Foldseek 3Di:
DVVVVVVVVVVVVVVVVVVVVVVVVVVVQAKFKEKEWEFEFDKFKDKDKAKEDCVDDAADLVVNYFHKDKDFADLPPPQDQDPPDPDPDDQWDWHDDNVDRITIIGGPVSNVVSVLVVSVVVDDPFKDWDPVFKGKTWRDWDDDPDPMIITMMMIITTITGHDDLLVLLVVCAQHQVVVSQVVSVPDPGTDGMDMDMPPPVCRPGGHGSVSYDYDYHYD